Protein AF-A0A3D3C1E6-F1 (afdb_monomer_lite)

Radius of gyration: 24.26 Å; chains: 1; bounding box: 48×68×68 Å

Structure (mmCIF, N/CA/C/O backbone):
data_AF-A0A3D3C1E6-F1
#
_entry.id   AF-A0A3D3C1E6-F1
#
loop_
_atom_site.group_PDB
_atom_site.id
_atom_site.type_symbol
_atom_site.label_atom_id
_atom_site.label_alt_id
_atom_site.label_comp_id
_atom_site.label_asym_id
_atom_site.label_entity_id
_atom_site.label_seq_id
_atom_site.pdbx_PDB_ins_code
_atom_site.Cartn_x
_atom_site.Cartn_y
_atom_site.Cartn_z
_atom_site.occupancy
_atom_site.B_iso_or_equiv
_atom_site.auth_seq_id
_atom_site.auth_comp_id
_atom_site.auth_asym_id
_atom_site.auth_atom_id
_atom_site.pdbx_PDB_model_num
ATOM 1 N N . MET A 1 1 ? -21.970 21.326 6.946 1.00 31.20 1 MET A N 1
ATOM 2 C CA . MET A 1 1 ? -22.239 21.631 5.524 1.00 31.20 1 MET A CA 1
ATOM 3 C C . MET A 1 1 ? -21.656 20.497 4.705 1.00 31.20 1 MET A C 1
ATOM 5 O O . MET A 1 1 ? -20.466 20.248 4.793 1.00 31.20 1 MET A O 1
ATOM 9 N N . SER A 1 2 ? -22.539 19.749 4.049 1.00 37.25 2 SER A N 1
ATOM 10 C CA . SER A 1 2 ? -22.270 18.523 3.290 1.00 37.25 2 SER A CA 1
ATOM 11 C C . SER A 1 2 ? -21.933 18.865 1.844 1.00 37.25 2 SER A C 1
ATOM 13 O O . SER A 1 2 ? -22.644 19.700 1.300 1.00 37.25 2 SER A O 1
ATOM 15 N N . LEU A 1 3 ? -20.925 18.207 1.256 1.00 30.95 3 LEU A N 1
ATOM 16 C CA . LEU A 1 3 ? -20.648 17.997 -0.181 1.00 30.95 3 LEU A CA 1
ATOM 17 C C . LEU A 1 3 ? -19.395 17.089 -0.216 1.00 30.95 3 LEU A C 1
ATOM 19 O O . LEU A 1 3 ? -18.356 17.483 0.290 1.00 30.95 3 LEU A O 1
ATOM 23 N N . PHE A 1 4 ? -19.460 15.832 -0.649 1.00 35.41 4 PHE A N 1
ATOM 24 C CA . PHE A 1 4 ? -19.294 15.495 -2.060 1.00 35.41 4 PHE A CA 1
ATOM 25 C C . PHE A 1 4 ? -19.939 14.145 -2.405 1.00 35.41 4 PHE A C 1
ATOM 27 O O . PHE A 1 4 ? -19.738 13.130 -1.745 1.00 35.41 4 PHE A O 1
ATOM 34 N N . LYS A 1 5 ? -20.713 14.180 -3.492 1.00 36.16 5 LYS A N 1
ATOM 35 C CA . LYS A 1 5 ? -21.302 13.051 -4.210 1.00 36.16 5 LYS A CA 1
ATOM 36 C C . LYS A 1 5 ? -20.197 12.200 -4.842 1.00 36.16 5 LYS A C 1
ATOM 38 O O . LYS A 1 5 ? -19.399 12.744 -5.602 1.00 36.16 5 LYS A O 1
ATOM 43 N N . VAL A 1 6 ? -20.238 10.883 -4.656 1.00 40.84 6 VAL A N 1
ATOM 44 C CA . VAL A 1 6 ? -19.653 9.937 -5.617 1.00 40.84 6 VAL A CA 1
ATOM 45 C C . VAL A 1 6 ? -20.795 9.153 -6.251 1.00 40.84 6 VAL A C 1
ATOM 47 O O . VAL A 1 6 ? -21.645 8.574 -5.578 1.00 40.84 6 VAL A O 1
ATOM 50 N N . LEU A 1 7 ? -20.846 9.273 -7.571 1.00 34.38 7 LEU A N 1
ATOM 51 C CA . LEU A 1 7 ? -21.876 8.788 -8.471 1.00 34.38 7 LEU A CA 1
ATOM 52 C C . LEU A 1 7 ? -21.850 7.251 -8.515 1.00 34.38 7 LEU A C 1
ATOM 54 O O . LEU A 1 7 ? -20.839 6.659 -8.885 1.00 34.38 7 LEU A O 1
ATOM 58 N N . LEU A 1 8 ? -22.977 6.618 -8.179 1.00 39.47 8 LEU A N 1
ATOM 59 C CA . LEU A 1 8 ? -23.281 5.246 -8.577 1.00 39.47 8 LEU A CA 1
ATOM 60 C C . LEU A 1 8 ? -23.505 5.208 -10.095 1.00 39.47 8 LEU A C 1
ATOM 62 O O . LEU A 1 8 ? -24.448 5.829 -10.585 1.00 39.47 8 LEU A O 1
ATOM 66 N N . LEU A 1 9 ? -22.730 4.398 -10.811 1.00 32.78 9 LEU A N 1
ATOM 67 C CA . LEU A 1 9 ? -23.188 3.746 -12.038 1.00 32.78 9 LEU A CA 1
ATOM 68 C C . LEU A 1 9 ? -22.789 2.268 -11.960 1.00 32.78 9 LEU A C 1
ATOM 70 O O . LEU A 1 9 ? -21.612 1.938 -11.847 1.00 32.78 9 LEU A O 1
ATOM 74 N N . GLY A 1 10 ? -23.800 1.399 -11.922 1.00 30.30 10 GLY A N 1
ATOM 75 C CA . GLY A 1 10 ? -23.653 -0.048 -11.817 1.00 30.30 10 GLY A CA 1
ATOM 76 C C . GLY A 1 10 ? -23.625 -0.777 -13.163 1.00 30.30 10 GLY A C 1
ATOM 77 O O . GLY A 1 10 ? -23.597 -0.141 -14.213 1.00 30.30 10 GLY A O 1
ATOM 78 N N . LEU A 1 11 ? -23.758 -2.112 -13.042 1.00 28.86 11 LEU A N 1
ATOM 79 C CA . LEU A 1 11 ? -23.961 -3.166 -14.063 1.00 28.86 11 LEU A CA 1
ATOM 80 C C . LEU A 1 11 ? -22.649 -3.685 -14.700 1.00 28.86 11 LEU A C 1
ATOM 82 O O . LEU A 1 11 ? -21.902 -2.908 -15.268 1.00 28.86 11 LEU A O 1
ATOM 86 N N . LEU A 1 12 ? -22.264 -4.971 -14.665 1.00 29.36 12 LEU A N 1
ATOM 87 C CA . LEU A 1 12 ? -22.958 -6.246 -14.433 1.00 29.36 12 LEU A CA 1
ATOM 88 C C . LEU A 1 12 ? -22.006 -7.282 -13.799 1.00 29.36 12 LEU A C 1
ATOM 90 O O . LEU A 1 12 ? -20.870 -7.437 -14.237 1.00 29.36 12 LEU A O 1
ATOM 94 N N . ILE A 1 13 ? -22.514 -8.058 -12.839 1.00 33.75 13 ILE A N 1
ATOM 95 C CA . ILE A 1 13 ? -21.906 -9.302 -12.344 1.00 33.75 13 ILE A CA 1
ATOM 96 C C . ILE A 1 13 ? -22.821 -10.450 -12.787 1.00 33.75 13 ILE A C 1
ATOM 98 O O . ILE A 1 13 ? -23.996 -10.427 -12.415 1.00 33.75 13 ILE A O 1
ATOM 102 N N . PRO A 1 14 ? -22.338 -11.493 -13.482 1.00 30.23 14 PRO A N 1
ATOM 103 C CA . PRO A 1 14 ? -22.918 -12.811 -13.343 1.00 30.23 14 PRO A CA 1
ATOM 104 C C . PRO A 1 14 ? -22.197 -13.549 -12.215 1.00 30.23 14 PRO A C 1
ATOM 106 O O . PRO A 1 14 ? -20.987 -13.775 -12.238 1.00 30.23 14 PRO A O 1
ATOM 109 N N . ALA A 1 15 ? -22.985 -13.905 -11.208 1.00 35.59 15 ALA A N 1
ATOM 110 C CA . ALA A 1 15 ? -22.622 -14.850 -10.176 1.00 35.59 15 ALA A CA 1
ATOM 111 C C . ALA A 1 15 ? -22.240 -16.197 -10.805 1.00 35.59 15 ALA A C 1
ATOM 113 O O . ALA A 1 15 ? -22.961 -16.704 -11.662 1.00 35.59 15 ALA A O 1
ATOM 114 N N . ASN A 1 16 ? -21.171 -16.824 -10.316 1.00 29.67 16 ASN A N 1
ATOM 115 C CA . ASN A 1 16 ? -21.203 -18.269 -10.156 1.00 29.67 16 ASN A CA 1
ATOM 116 C C . ASN A 1 16 ? -20.324 -18.722 -8.995 1.00 29.67 16 ASN A C 1
ATOM 118 O O . ASN A 1 16 ? -19.142 -18.411 -8.881 1.00 29.67 16 ASN A O 1
ATOM 122 N N . LEU A 1 17 ? -20.996 -19.439 -8.109 1.00 30.61 17 LEU A N 1
ATOM 123 C CA . LEU A 1 17 ? -20.557 -19.966 -6.836 1.00 30.61 17 LEU A CA 1
ATOM 124 C C . LEU A 1 17 ? -20.386 -21.482 -7.028 1.00 30.61 17 LEU A C 1
ATOM 126 O O . LEU A 1 17 ? -21.168 -22.106 -7.740 1.00 30.61 17 LEU A O 1
ATOM 130 N N . THR A 1 18 ? -19.437 -22.062 -6.291 1.00 30.19 18 THR A N 1
ATOM 131 C CA . THR A 1 18 ? -19.274 -23.499 -5.976 1.00 30.19 18 THR A CA 1
ATOM 132 C C . THR A 1 18 ? -18.491 -24.385 -6.967 1.00 30.19 18 THR A C 1
ATOM 134 O O . THR A 1 18 ? -18.951 -24.711 -8.052 1.00 30.19 18 THR A O 1
ATOM 137 N N . LYS A 1 19 ? -17.321 -24.889 -6.540 1.00 28.66 19 LYS A N 1
ATOM 138 C CA . LYS A 1 19 ? -17.128 -26.216 -5.903 1.00 28.66 19 LYS A CA 1
ATOM 139 C C . LYS A 1 19 ? -15.630 -26.548 -5.830 1.00 28.66 19 LYS A C 1
ATOM 141 O O . LYS A 1 19 ? -14.987 -26.797 -6.841 1.00 28.66 19 LYS A O 1
ATOM 146 N N . PHE A 1 20 ? -15.097 -26.596 -4.610 1.00 30.33 20 PHE A N 1
ATOM 147 C CA . PHE A 1 20 ? -13.852 -27.300 -4.312 1.00 30.33 20 PHE A CA 1
ATOM 148 C C . PHE A 1 20 ? -14.109 -28.807 -4.422 1.00 30.33 20 PHE A C 1
ATOM 150 O O . PHE A 1 20 ? -14.971 -29.334 -3.719 1.00 30.33 20 PHE A O 1
ATOM 157 N N . ALA A 1 21 ? -13.353 -29.496 -5.274 1.00 28.03 21 ALA A N 1
ATOM 158 C CA . ALA A 1 21 ? -13.245 -30.948 -5.267 1.00 28.03 21 ALA A CA 1
ATOM 159 C C . ALA A 1 21 ? -11.758 -31.326 -5.265 1.00 28.03 21 ALA A C 1
ATOM 161 O O . ALA A 1 21 ? -11.029 -31.062 -6.217 1.00 28.03 21 ALA A O 1
ATOM 162 N N . LEU A 1 22 ? -11.329 -31.921 -4.152 1.00 30.84 22 LEU A N 1
ATOM 163 C CA . LEU A 1 22 ? -10.068 -32.642 -3.997 1.00 30.84 22 LEU A CA 1
ATOM 164 C C . LEU A 1 22 ? -10.057 -33.837 -4.962 1.00 30.84 22 LEU A C 1
ATOM 166 O O . LEU A 1 22 ? -10.860 -34.757 -4.802 1.00 30.84 22 LEU A O 1
ATOM 170 N N . ALA A 1 23 ? -9.141 -33.847 -5.930 1.00 29.75 23 ALA A N 1
ATOM 171 C CA . ALA A 1 23 ? -8.866 -35.026 -6.744 1.00 29.75 23 ALA A CA 1
ATOM 172 C C . ALA A 1 23 ? -7.672 -35.792 -6.153 1.00 29.75 23 ALA A C 1
ATOM 174 O O . ALA A 1 23 ? -6.566 -35.267 -6.039 1.00 29.75 23 ALA A O 1
ATOM 175 N N . LYS A 1 24 ? -7.944 -37.034 -5.739 1.00 29.58 24 LYS A N 1
ATOM 176 C CA . LYS A 1 24 ? -6.971 -38.052 -5.325 1.00 29.58 24 LYS A CA 1
ATOM 177 C C . LYS A 1 24 ? -6.067 -38.433 -6.502 1.00 29.58 24 LYS A C 1
ATOM 179 O O . LYS A 1 24 ? -6.555 -38.627 -7.610 1.00 29.58 24 LYS A O 1
ATOM 184 N N . ASN A 1 25 ? -4.781 -38.620 -6.207 1.00 33.69 25 ASN A N 1
ATOM 185 C CA . ASN A 1 25 ? -3.799 -39.226 -7.103 1.00 33.69 25 ASN A CA 1
ATOM 186 C C . ASN A 1 25 ? -4.237 -40.643 -7.500 1.00 33.69 25 ASN A C 1
ATOM 188 O O . ASN A 1 25 ? -4.523 -41.467 -6.629 1.00 33.69 25 ASN A O 1
ATOM 192 N N . ALA A 1 26 ? -4.258 -40.915 -8.802 1.00 30.03 26 ALA A N 1
ATOM 193 C CA . ALA A 1 26 ? -4.315 -42.255 -9.363 1.00 30.03 26 ALA A CA 1
ATOM 194 C C . ALA A 1 26 ? -3.139 -42.415 -10.331 1.00 30.03 26 ALA A C 1
ATOM 196 O O . ALA A 1 26 ? -2.959 -41.601 -11.238 1.00 30.03 26 ALA A O 1
ATOM 197 N N . ASP A 1 27 ? -2.342 -43.452 -10.077 1.00 33.12 27 ASP A N 1
ATOM 198 C CA . ASP A 1 27 ? -1.232 -43.918 -10.899 1.00 33.12 27 ASP A CA 1
ATOM 199 C C . ASP A 1 27 ? -1.668 -44.158 -12.347 1.00 33.12 27 ASP A C 1
ATOM 201 O O . ASP A 1 27 ? -2.601 -44.919 -12.612 1.00 33.12 27 ASP A O 1
ATOM 205 N N . VAL A 1 28 ? -0.939 -43.562 -13.291 1.00 32.50 28 VAL A N 1
ATOM 206 C CA . VAL A 1 28 ? -0.980 -43.946 -14.704 1.00 32.50 28 VAL A CA 1
ATOM 207 C C . VAL A 1 28 ? 0.433 -44.312 -15.130 1.00 32.50 28 VAL A C 1
ATOM 209 O O . VAL A 1 28 ? 1.343 -43.485 -15.166 1.00 32.50 28 VAL A O 1
ATOM 212 N N . SER A 1 29 ? 0.601 -45.597 -15.425 1.00 28.73 29 SER A N 1
ATOM 213 C CA . SER A 1 29 ? 1.819 -46.218 -15.924 1.00 28.73 29 SER A CA 1
ATOM 214 C C . SER A 1 29 ? 2.191 -45.649 -17.297 1.00 28.73 29 SER A C 1
ATOM 216 O O . SER A 1 29 ? 1.432 -45.767 -18.258 1.00 28.73 29 SER A O 1
ATOM 218 N N . VAL A 1 30 ? 3.375 -45.047 -17.402 1.00 31.31 30 VAL A N 1
ATOM 219 C CA . VAL A 1 30 ? 3.936 -44.542 -18.661 1.00 31.31 30 VAL A CA 1
ATOM 220 C C . VAL A 1 30 ? 4.635 -45.690 -19.389 1.00 31.31 30 VAL A C 1
ATOM 222 O O . VAL A 1 30 ? 5.635 -46.216 -18.907 1.00 31.31 30 VAL A O 1
ATOM 225 N N . THR A 1 31 ? 4.146 -46.059 -20.572 1.00 31.47 31 THR A N 1
ATOM 226 C CA . THR A 1 31 ? 4.926 -46.827 -21.553 1.00 31.47 31 THR A CA 1
ATOM 227 C C . THR A 1 31 ? 4.968 -46.067 -22.874 1.00 31.47 31 THR A C 1
ATOM 229 O O . THR A 1 31 ? 3.934 -45.745 -23.447 1.00 31.47 31 THR A O 1
ATOM 232 N N . GLY A 1 32 ? 6.190 -45.794 -23.344 1.00 33.56 32 GLY A N 1
ATOM 233 C CA . GLY A 1 32 ? 6.479 -45.425 -24.730 1.00 33.56 32 GLY A CA 1
ATOM 234 C C . GLY A 1 32 ? 6.638 -43.933 -25.024 1.00 33.56 32 GLY A C 1
ATOM 235 O O . GLY A 1 32 ? 5.781 -43.346 -25.670 1.00 33.56 32 GLY A O 1
ATOM 236 N N . LEU A 1 33 ? 7.785 -43.344 -24.668 1.00 30.48 33 LEU A N 1
ATOM 237 C CA . LEU A 1 33 ? 8.311 -42.177 -25.382 1.00 30.48 33 LEU A CA 1
ATOM 238 C C . LEU A 1 33 ? 9.767 -42.440 -25.773 1.00 30.48 33 LEU A C 1
ATOM 240 O O . LEU A 1 33 ? 10.654 -42.590 -24.937 1.00 30.48 33 LEU A O 1
ATOM 244 N N . THR A 1 34 ? 9.961 -42.542 -27.083 1.00 31.56 34 THR A N 1
ATOM 245 C CA . THR A 1 34 ? 11.234 -42.534 -27.799 1.00 31.56 34 THR A CA 1
ATOM 246 C C . THR A 1 34 ? 12.103 -41.357 -27.360 1.00 31.56 34 THR A C 1
ATOM 248 O O . THR A 1 34 ? 11.652 -40.214 -27.312 1.00 31.56 34 THR A O 1
ATOM 251 N N . SER A 1 35 ? 13.358 -41.661 -27.051 1.00 33.44 35 SER A N 1
ATOM 252 C CA . SER A 1 35 ? 14.399 -40.760 -26.570 1.00 33.44 35 SER A CA 1
ATOM 253 C C . SER A 1 35 ? 14.775 -39.684 -27.597 1.00 33.44 35 SER A C 1
ATOM 255 O O . SER A 1 35 ? 15.398 -39.970 -28.616 1.00 33.44 35 SER A O 1
ATOM 257 N N . ALA A 1 36 ? 14.457 -38.426 -27.284 1.00 34.56 36 ALA A N 1
ATOM 258 C CA . ALA A 1 36 ? 15.162 -37.261 -27.818 1.00 34.56 36 ALA A CA 1
ATOM 259 C C . ALA A 1 36 ? 16.374 -36.954 -26.911 1.00 34.56 36 ALA A C 1
ATOM 261 O O . ALA A 1 36 ? 16.283 -37.166 -25.697 1.00 34.56 36 ALA A O 1
ATOM 262 N N . PRO A 1 37 ? 17.520 -36.498 -27.449 1.00 32.28 37 PRO A N 1
ATOM 263 C CA . PRO A 1 37 ? 18.728 -36.311 -26.656 1.00 32.28 37 PRO A CA 1
ATOM 264 C C . PRO A 1 37 ? 18.536 -35.180 -25.641 1.00 32.28 37 PRO A C 1
ATOM 266 O O . PRO A 1 37 ? 18.131 -34.070 -25.986 1.00 32.28 37 PRO A O 1
ATOM 269 N N . ALA A 1 38 ? 18.836 -35.486 -24.379 1.00 33.25 38 ALA A N 1
ATOM 270 C CA . ALA A 1 38 ? 18.808 -34.547 -23.272 1.00 33.25 38 ALA A CA 1
ATOM 271 C C . ALA A 1 38 ? 19.847 -33.439 -23.497 1.00 33.25 38 ALA A C 1
ATOM 273 O O . ALA A 1 38 ? 21.046 -33.644 -23.308 1.00 33.25 38 ALA A O 1
ATOM 274 N N . LEU A 1 39 ? 19.380 -32.247 -23.874 1.00 35.28 39 LEU A N 1
ATOM 275 C CA . LEU A 1 39 ? 20.100 -31.018 -23.569 1.00 35.28 39 LEU A CA 1
ATOM 276 C C . LEU A 1 39 ? 20.224 -30.967 -22.046 1.00 35.28 39 LEU A C 1
ATOM 278 O O . LEU A 1 39 ? 19.220 -30.831 -21.347 1.00 35.28 39 LEU A O 1
ATOM 282 N N . GLN A 1 40 ? 21.445 -31.141 -21.542 1.00 34.19 40 GLN A N 1
ATOM 283 C CA . GLN A 1 40 ? 21.790 -30.902 -20.147 1.00 34.19 40 GLN A CA 1
ATOM 284 C C . GLN A 1 40 ? 21.518 -29.425 -19.842 1.00 34.19 40 GLN A C 1
ATOM 286 O O . GLN A 1 40 ? 22.374 -28.560 -20.014 1.00 34.19 40 GLN A O 1
ATOM 291 N N . ALA A 1 41 ? 20.286 -29.122 -19.448 1.00 35.25 41 ALA A N 1
ATOM 292 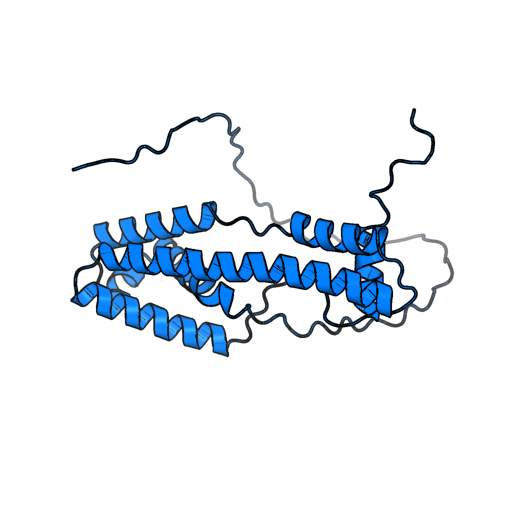C CA . ALA A 1 41 ? 19.977 -27.888 -18.764 1.00 35.25 41 ALA A CA 1
ATOM 293 C C . ALA A 1 41 ? 20.524 -28.049 -17.346 1.00 35.25 41 ALA A C 1
ATOM 295 O O . ALA A 1 41 ? 19.885 -28.661 -16.492 1.00 35.25 41 ALA A O 1
ATOM 296 N N . GLU A 1 42 ? 21.738 -27.539 -17.128 1.00 32.94 42 GLU A N 1
ATOM 297 C CA . GLU A 1 42 ? 22.216 -27.164 -15.796 1.00 32.94 42 GLU A CA 1
ATOM 298 C C . GLU A 1 42 ? 21.045 -26.524 -15.027 1.00 32.94 42 GLU A C 1
ATOM 300 O O . GLU A 1 42 ? 20.376 -25.638 -15.585 1.00 32.94 42 GLU A O 1
ATOM 305 N N . PRO A 1 43 ? 20.735 -26.976 -13.799 1.00 32.94 43 PRO A N 1
ATOM 306 C CA . PRO A 1 43 ? 19.646 -26.405 -13.031 1.00 32.94 43 PRO A CA 1
ATOM 307 C C . PRO A 1 43 ? 19.947 -24.921 -12.835 1.00 32.94 43 PRO A C 1
ATOM 309 O O . PRO A 1 43 ? 20.865 -24.548 -12.113 1.00 32.94 43 PRO A O 1
ATOM 312 N N . ARG A 1 44 ? 19.194 -24.061 -13.534 1.00 40.38 44 ARG A N 1
ATOM 313 C CA . ARG A 1 44 ? 19.243 -22.611 -13.342 1.00 40.38 44 ARG A CA 1
ATOM 314 C C . ARG A 1 44 ? 18.952 -22.352 -11.870 1.00 40.38 44 ARG A C 1
ATOM 316 O O . ARG A 1 44 ? 17.797 -22.438 -11.456 1.00 40.38 44 ARG A O 1
ATOM 323 N N . GLU A 1 45 ? 19.979 -22.005 -11.103 1.00 28.12 45 GLU A N 1
ATOM 324 C CA . GLU A 1 45 ? 19.802 -21.366 -9.808 1.00 28.12 45 GLU A CA 1
ATOM 325 C C . GLU A 1 45 ? 19.085 -20.033 -10.048 1.00 28.12 45 GLU A C 1
ATOM 327 O O . GLU A 1 45 ? 19.675 -19.003 -10.380 1.00 28.12 45 GLU A O 1
ATOM 332 N N . LEU A 1 46 ? 17.758 -20.072 -9.943 1.00 34.97 46 LEU A N 1
ATOM 333 C CA . LEU A 1 46 ? 16.941 -18.899 -9.699 1.00 34.97 46 LEU A CA 1
ATOM 334 C C . LEU A 1 46 ? 17.315 -18.422 -8.298 1.00 34.97 46 LEU A C 1
ATOM 336 O O . LEU A 1 46 ? 16.735 -18.867 -7.310 1.00 34.97 46 LEU A O 1
ATOM 340 N N . ASN A 1 47 ? 18.316 -17.548 -8.214 1.00 30.19 47 ASN A N 1
ATOM 341 C CA . ASN A 1 47 ? 18.637 -16.837 -6.985 1.00 30.19 47 ASN A CA 1
ATOM 342 C C . ASN A 1 47 ? 17.501 -15.839 -6.717 1.00 30.19 47 ASN A C 1
ATOM 344 O O . ASN A 1 47 ? 17.559 -14.666 -7.082 1.00 30.19 47 ASN A O 1
ATOM 348 N N . VAL A 1 48 ? 16.406 -16.350 -6.158 1.00 36.53 48 VAL A N 1
ATOM 349 C CA . VAL A 1 48 ? 15.306 -15.552 -5.629 1.00 36.53 48 VAL A CA 1
ATOM 350 C C . VAL A 1 48 ? 15.795 -15.011 -4.292 1.00 36.53 48 VAL A C 1
ATOM 352 O O . VAL A 1 48 ? 15.578 -15.619 -3.246 1.00 36.53 48 VAL A O 1
ATOM 355 N N . ILE A 1 49 ? 16.493 -13.876 -4.322 1.00 33.53 49 ILE A N 1
ATOM 356 C CA . ILE A 1 49 ? 16.642 -13.059 -3.120 1.00 33.53 49 ILE A CA 1
ATOM 357 C C . ILE A 1 49 ? 15.213 -12.648 -2.755 1.00 33.53 49 ILE A C 1
ATOM 359 O O . ILE A 1 49 ? 14.522 -12.004 -3.543 1.00 33.53 49 ILE A O 1
ATOM 363 N N . GLY A 1 50 ? 14.710 -13.164 -1.633 1.00 35.34 50 GLY A N 1
ATOM 364 C CA . GLY A 1 50 ? 13.324 -12.989 -1.217 1.00 35.34 50 GLY A CA 1
ATOM 365 C C . GLY A 1 50 ? 12.944 -11.511 -1.230 1.00 35.34 50 GLY A C 1
ATOM 366 O O . GLY A 1 50 ? 13.495 -10.725 -0.464 1.00 35.34 50 GLY A O 1
ATOM 367 N N . SER A 1 51 ? 12.023 -11.141 -2.123 1.00 46.06 51 SER A N 1
ATOM 368 C CA . SER A 1 51 ? 11.542 -9.769 -2.289 1.00 46.06 51 SER A CA 1
ATOM 369 C C . SER A 1 51 ? 10.863 -9.305 -1.003 1.00 46.06 51 SER A C 1
ATOM 371 O O . SER A 1 51 ? 9.685 -9.579 -0.777 1.00 46.06 51 SER A O 1
ATOM 373 N N . THR A 1 52 ? 11.632 -8.645 -0.141 1.00 55.66 52 THR A N 1
ATOM 374 C CA . THR A 1 52 ? 11.135 -8.010 1.079 1.00 55.66 52 THR A CA 1
ATOM 375 C C . THR A 1 52 ? 10.119 -6.948 0.667 1.00 55.66 52 THR A C 1
ATOM 377 O O . THR A 1 52 ? 10.374 -6.198 -0.273 1.00 55.66 52 THR A O 1
ATOM 380 N N . LEU A 1 53 ? 8.956 -6.917 1.326 1.00 69.12 53 LEU A N 1
ATOM 381 C CA . LEU A 1 53 ? 7.937 -5.881 1.128 1.00 69.12 53 LEU A CA 1
ATOM 382 C C . LEU A 1 53 ? 8.595 -4.496 1.009 1.00 69.12 53 LEU A C 1
ATOM 384 O O . LEU A 1 53 ? 9.368 -4.111 1.891 1.00 69.12 53 LEU A O 1
ATOM 388 N N . ALA A 1 54 ? 8.284 -3.759 -0.060 1.00 79.06 54 ALA A N 1
ATOM 389 C CA . ALA A 1 54 ? 8.817 -2.415 -0.235 1.00 79.06 54 ALA A CA 1
ATOM 390 C C . ALA A 1 54 ? 8.386 -1.535 0.958 1.00 79.06 54 ALA A C 1
ATOM 392 O O . ALA A 1 54 ? 7.232 -1.639 1.395 1.00 79.06 54 ALA A O 1
ATOM 393 N N . PRO A 1 55 ? 9.266 -0.681 1.515 1.00 83.81 55 PRO A N 1
ATOM 394 C CA . PRO A 1 55 ? 8.929 0.177 2.655 1.00 83.81 55 PRO A CA 1
ATOM 395 C C . PRO A 1 55 ? 7.647 1.002 2.456 1.00 83.81 55 PRO A C 1
ATOM 397 O O . PRO A 1 55 ? 6.902 1.260 3.402 1.00 83.81 55 PRO A O 1
ATOM 400 N N . GLU A 1 56 ? 7.367 1.388 1.216 1.00 87.88 56 GLU A N 1
ATOM 401 C CA . GLU A 1 56 ? 6.189 2.129 0.777 1.00 87.88 56 GLU A CA 1
ATOM 402 C C . GLU A 1 56 ? 4.876 1.350 0.944 1.00 87.88 56 GLU A C 1
ATOM 404 O O . GLU A 1 56 ? 3.817 1.955 1.117 1.00 87.88 56 GLU A O 1
ATOM 409 N N . GLU A 1 57 ? 4.927 0.017 0.944 1.00 87.12 57 GLU A N 1
ATOM 410 C CA . GLU A 1 57 ? 3.754 -0.857 1.041 1.00 87.12 57 GLU A CA 1
ATOM 411 C C . GLU A 1 57 ? 3.442 -1.313 2.471 1.00 87.12 57 GLU A C 1
ATOM 413 O O . GLU A 1 57 ? 2.450 -2.013 2.690 1.00 87.12 57 GLU A O 1
ATOM 418 N N . ILE A 1 58 ? 4.250 -0.925 3.463 1.00 89.75 58 ILE A N 1
ATOM 419 C CA . ILE A 1 58 ? 4.073 -1.385 4.847 1.00 89.75 58 ILE A CA 1
ATOM 420 C C . ILE A 1 58 ? 2.673 -1.037 5.367 1.00 89.75 58 ILE A C 1
ATOM 422 O O . ILE A 1 58 ? 1.981 -1.923 5.864 1.00 89.75 58 ILE A O 1
ATOM 426 N N . ASP A 1 59 ? 2.210 0.207 5.221 1.00 92.38 59 ASP A N 1
ATOM 427 C CA . ASP A 1 59 ? 0.885 0.603 5.721 1.00 92.38 59 ASP A CA 1
ATOM 428 C C . ASP A 1 59 ? -0.247 -0.174 5.029 1.00 92.38 59 ASP A C 1
ATOM 430 O O . ASP A 1 59 ? -1.175 -0.646 5.692 1.00 92.38 59 ASP A O 1
ATOM 434 N N . ARG A 1 60 ? -0.131 -0.409 3.714 1.00 91.44 60 ARG A N 1
ATOM 435 C CA . ARG A 1 60 ? -1.054 -1.266 2.954 1.00 91.44 60 ARG A CA 1
ATOM 436 C C . ARG A 1 60 ? -1.108 -2.675 3.532 1.00 91.44 60 ARG A C 1
ATOM 438 O O . ARG A 1 60 ? -2.193 -3.219 3.741 1.00 91.44 60 ARG A O 1
ATOM 445 N N . ALA A 1 61 ? 0.049 -3.280 3.781 1.00 90.06 61 ALA A N 1
ATOM 446 C CA . ALA A 1 61 ? 0.133 -4.628 4.323 1.00 90.06 61 ALA A CA 1
ATOM 447 C C . ALA A 1 61 ? -0.446 -4.704 5.745 1.00 90.06 61 ALA A C 1
ATOM 449 O O . ALA A 1 61 ? -1.205 -5.631 6.044 1.00 90.06 61 ALA A O 1
ATOM 450 N N . VAL A 1 62 ? -0.152 -3.716 6.597 1.00 93.88 62 VAL A N 1
ATOM 451 C CA . VAL A 1 62 ? -0.687 -3.633 7.963 1.00 93.88 62 VAL A CA 1
ATOM 452 C C . VAL A 1 62 ? -2.211 -3.525 7.947 1.00 93.88 62 VAL A C 1
ATOM 454 O O . VAL A 1 62 ? -2.875 -4.316 8.620 1.00 93.88 62 VAL A O 1
ATOM 457 N N . LEU A 1 63 ? -2.785 -2.618 7.152 1.00 95.25 63 LEU A N 1
ATOM 458 C CA . LEU A 1 63 ? -4.241 -2.468 7.077 1.00 95.25 63 LEU A CA 1
ATOM 459 C C . LEU A 1 63 ? -4.918 -3.703 6.473 1.00 95.25 63 LEU A C 1
ATOM 461 O O . LEU A 1 63 ? -5.927 -4.165 7.000 1.00 95.25 63 LEU A O 1
ATOM 465 N N . ASN A 1 64 ? -4.344 -4.314 5.433 1.00 92.00 64 ASN A N 1
ATOM 466 C CA . ASN A 1 64 ? -4.871 -5.568 4.885 1.00 92.00 64 ASN A CA 1
ATOM 467 C C . ASN A 1 64 ? -4.861 -6.697 5.921 1.00 92.00 64 ASN A C 1
ATOM 469 O O . ASN A 1 64 ? -5.808 -7.485 5.988 1.00 92.00 64 ASN A O 1
ATOM 473 N N . ARG A 1 65 ? -3.817 -6.766 6.757 1.00 93.44 65 ARG A N 1
ATOM 474 C CA . ARG A 1 65 ? -3.766 -7.713 7.871 1.00 93.44 65 ARG A CA 1
ATOM 475 C C . ARG A 1 65 ? -4.850 -7.419 8.901 1.00 93.44 65 ARG A C 1
ATOM 477 O O . ARG A 1 65 ? -5.509 -8.357 9.343 1.00 93.44 65 ARG A O 1
ATOM 484 N N . LEU A 1 66 ? -5.069 -6.153 9.246 1.00 96.12 66 LEU A N 1
ATOM 485 C CA . LEU A 1 66 ? -6.135 -5.769 10.164 1.00 96.12 66 LEU A CA 1
ATOM 486 C C . LEU A 1 66 ? -7.515 -6.152 9.618 1.00 96.12 66 LEU A C 1
ATOM 488 O O . LEU A 1 66 ? -8.299 -6.779 10.322 1.00 96.12 66 LEU A O 1
ATOM 492 N N . MET A 1 67 ? -7.793 -5.866 8.347 1.00 95.50 67 MET A N 1
ATOM 493 C CA . MET A 1 67 ? -9.036 -6.276 7.687 1.00 95.50 67 MET A CA 1
ATOM 494 C C . MET A 1 67 ? -9.239 -7.798 7.755 1.00 95.50 67 MET A C 1
ATOM 496 O O . MET A 1 67 ? -10.342 -8.258 8.047 1.00 95.50 67 MET A O 1
ATOM 500 N N . GLN A 1 68 ? -8.183 -8.593 7.541 1.00 94.56 68 GLN A N 1
ATOM 501 C CA . GLN A 1 68 ? -8.249 -10.046 7.730 1.00 94.56 68 GLN A CA 1
ATOM 502 C C . GLN A 1 68 ? -8.546 -10.417 9.189 1.00 94.56 68 GLN A C 1
ATOM 504 O O . GLN A 1 68 ? -9.385 -11.280 9.432 1.00 94.56 68 GLN A O 1
ATOM 509 N N . GLU A 1 69 ? -7.895 -9.784 10.163 1.00 96.12 69 GLU A N 1
ATOM 510 C CA . GLU A 1 69 ? -8.124 -10.048 11.590 1.00 96.12 69 GLU A CA 1
ATOM 511 C C . GLU A 1 69 ? -9.566 -9.723 12.004 1.00 96.12 69 GLU A C 1
ATOM 513 O O . GLU A 1 69 ? -10.189 -10.536 12.687 1.00 96.12 69 GLU A O 1
ATOM 518 N N . ILE A 1 70 ? -10.130 -8.616 11.513 1.00 96.94 70 ILE A N 1
ATOM 519 C CA . ILE A 1 70 ? -11.538 -8.251 11.720 1.00 96.94 70 ILE A CA 1
ATOM 520 C C . ILE A 1 70 ? -12.469 -9.290 11.088 1.00 96.94 70 ILE A C 1
ATOM 522 O O . ILE A 1 70 ? -13.405 -9.742 11.741 1.00 96.94 70 ILE A O 1
ATOM 526 N N . ALA A 1 71 ? -12.203 -9.712 9.848 1.00 94.81 71 ALA A N 1
ATOM 527 C CA . ALA A 1 71 ? -13.049 -10.680 9.149 1.00 94.81 71 ALA A CA 1
ATOM 528 C C . ALA A 1 71 ? -13.081 -12.061 9.828 1.00 94.81 71 ALA A C 1
ATOM 530 O O . ALA A 1 71 ? -14.110 -12.731 9.807 1.00 94.81 71 ALA A O 1
ATOM 531 N N . HIS A 1 72 ? -11.963 -12.500 10.414 1.00 96.62 72 HIS A N 1
ATOM 532 C CA . HIS A 1 72 ? -11.850 -13.841 10.998 1.00 96.62 72 HIS A CA 1
ATOM 533 C C . HIS A 1 72 ? -12.155 -13.876 12.500 1.00 96.62 72 HIS A C 1
ATOM 535 O O . HIS A 1 72 ? -12.665 -14.880 12.993 1.00 96.62 72 HIS A O 1
ATOM 541 N N . GLN A 1 73 ? -11.789 -12.832 13.249 1.00 96.62 73 GLN A N 1
ATOM 542 C CA . GLN A 1 73 ? -11.915 -12.775 14.711 1.00 96.62 73 GLN A CA 1
ATOM 543 C C . GLN A 1 73 ? -12.363 -11.372 15.164 1.00 96.62 73 GLN A C 1
ATOM 545 O O . GLN A 1 73 ? -11.609 -10.685 15.861 1.00 96.62 73 GLN A O 1
ATOM 550 N N . PRO A 1 74 ? -13.588 -10.934 14.811 1.00 95.62 74 PRO A N 1
ATOM 551 C CA . PRO A 1 74 ? -14.042 -9.560 15.036 1.00 95.62 74 PRO A CA 1
ATOM 552 C C . PRO A 1 74 ? -14.044 -9.162 16.515 1.00 95.62 74 PRO A C 1
ATOM 554 O O . PRO A 1 74 ? -13.551 -8.091 16.853 1.00 95.62 74 PRO A O 1
ATOM 557 N N . ASP A 1 75 ? -14.507 -10.033 17.420 1.00 96.50 75 ASP A N 1
ATOM 558 C CA . ASP A 1 75 ? -14.528 -9.729 18.860 1.00 96.50 75 ASP A CA 1
ATOM 559 C C . ASP A 1 75 ? -13.109 -9.592 19.442 1.00 96.50 75 ASP A C 1
ATOM 561 O O . ASP A 1 75 ? -12.852 -8.741 20.296 1.00 96.50 75 ASP A O 1
ATOM 565 N N . ARG A 1 76 ? -12.149 -10.383 18.942 1.00 95.94 76 ARG A N 1
ATOM 566 C CA . ARG A 1 76 ? -10.742 -10.256 19.343 1.00 95.94 76 ARG A CA 1
ATOM 567 C C . ARG A 1 76 ? -10.131 -8.970 18.797 1.00 95.94 76 ARG A C 1
ATOM 569 O O . ARG A 1 76 ? -9.419 -8.295 19.532 1.00 95.94 76 ARG A O 1
ATOM 576 N N . ALA A 1 77 ? -10.392 -8.636 17.534 1.00 95.50 77 ALA A N 1
ATOM 577 C CA . ALA A 1 77 ? -9.907 -7.403 16.920 1.00 95.50 77 ALA A CA 1
ATOM 578 C C . ALA A 1 77 ? -10.465 -6.166 17.645 1.00 95.50 77 ALA A C 1
ATOM 580 O O . ALA A 1 77 ? -9.692 -5.278 17.999 1.00 95.50 77 ALA A O 1
ATOM 581 N N . ALA A 1 78 ? -11.767 -6.160 17.962 1.00 96.06 78 ALA A N 1
ATOM 582 C CA . ALA A 1 78 ? -12.408 -5.143 18.798 1.00 96.06 78 ALA A CA 1
ATOM 583 C C . ALA A 1 78 ? -11.696 -5.000 20.147 1.00 96.06 78 ALA A C 1
ATOM 585 O O . ALA A 1 78 ? -11.307 -3.900 20.528 1.00 96.06 78 ALA A O 1
ATOM 586 N N . SER A 1 79 ? -11.468 -6.117 20.845 1.00 95.94 79 SER A N 1
ATOM 587 C CA . SER A 1 79 ? -10.808 -6.112 22.153 1.00 95.94 79 SER A CA 1
ATOM 588 C C . SER A 1 79 ? -9.366 -5.602 22.093 1.00 95.94 79 SER A C 1
ATOM 590 O O . SER A 1 79 ? -8.969 -4.840 22.969 1.00 95.94 79 SER A O 1
ATOM 592 N N . VAL A 1 80 ? -8.589 -5.994 21.078 1.00 93.31 80 VAL A N 1
ATOM 593 C CA . VAL A 1 80 ? -7.192 -5.552 20.904 1.00 93.31 80 VAL A CA 1
ATOM 594 C C . VAL A 1 80 ? -7.113 -4.059 20.600 1.00 93.31 80 VAL A C 1
ATOM 596 O O . VAL A 1 80 ? -6.222 -3.382 21.107 1.00 93.31 80 VAL A O 1
ATOM 599 N N . LEU A 1 81 ? -8.031 -3.551 19.780 1.00 95.00 81 LEU A N 1
ATOM 600 C CA . LEU A 1 81 ? -8.065 -2.144 19.388 1.00 95.00 81 LEU A CA 1
ATOM 601 C C . LEU A 1 81 ? -8.846 -1.258 20.371 1.00 95.00 81 LEU A C 1
ATOM 603 O O . LEU A 1 81 ? -8.845 -0.042 20.215 1.00 95.00 81 LEU A O 1
ATOM 607 N N . GLY A 1 82 ? -9.513 -1.847 21.367 1.00 95.56 82 GLY A N 1
ATOM 608 C CA . GLY A 1 82 ? -10.388 -1.122 22.288 1.00 95.56 82 GLY A CA 1
ATOM 609 C C . GLY A 1 82 ? -11.620 -0.508 21.614 1.00 95.56 82 GLY A C 1
ATOM 610 O O . GLY A 1 82 ? -12.151 0.470 22.128 1.00 95.56 82 GLY A O 1
ATOM 611 N N . LEU A 1 83 ? -12.063 -1.054 20.476 1.00 95.88 83 LEU A N 1
ATOM 612 C CA . LEU A 1 83 ? -13.149 -0.498 19.665 1.00 95.88 83 LEU A CA 1
ATOM 613 C C . LEU A 1 83 ? -14.494 -1.139 19.987 1.00 95.88 83 LEU A C 1
ATOM 615 O O . LEU A 1 83 ? -14.602 -2.350 20.201 1.00 95.88 83 LEU A O 1
ATOM 619 N N . ARG A 1 84 ? -15.556 -0.336 19.903 1.00 94.75 84 ARG A N 1
ATOM 620 C CA . ARG A 1 84 ? -16.925 -0.860 19.801 1.00 94.75 84 ARG A CA 1
ATOM 621 C C . ARG A 1 84 ? -17.150 -1.509 18.435 1.00 94.75 84 ARG A C 1
ATOM 623 O O . ARG A 1 84 ? -16.485 -1.173 17.458 1.00 94.75 84 ARG A O 1
ATOM 630 N N . ARG A 1 85 ? -18.124 -2.423 18.352 1.00 91.56 85 ARG A N 1
ATOM 631 C CA . ARG A 1 85 ? -18.434 -3.154 17.108 1.00 91.56 85 ARG A CA 1
ATOM 632 C C . ARG A 1 85 ? -18.794 -2.231 15.945 1.00 91.56 85 ARG A C 1
ATOM 634 O O . ARG A 1 85 ? -18.326 -2.473 14.842 1.00 91.56 85 ARG A O 1
ATOM 641 N N . GLU A 1 86 ? -19.582 -1.186 16.198 1.00 93.81 86 GLU A N 1
ATOM 642 C CA . GLU A 1 86 ? -19.902 -0.169 15.186 1.00 93.81 86 GLU A CA 1
ATOM 643 C C . GLU A 1 86 ? -18.640 0.521 14.647 1.00 93.81 86 GLU A C 1
ATOM 645 O O . GLU A 1 86 ? -18.396 0.471 13.446 1.00 93.81 86 GLU A O 1
ATOM 650 N N . THR A 1 87 ? -17.769 1.038 15.519 1.00 96.19 87 THR A N 1
ATOM 651 C CA . THR A 1 87 ? -16.507 1.663 15.092 1.00 96.19 87 THR A CA 1
ATOM 652 C C . THR A 1 87 ? -15.601 0.677 14.344 1.00 96.19 87 THR A C 1
ATOM 654 O O . THR A 1 87 ? -14.995 1.025 13.334 1.00 96.19 87 THR A O 1
ATOM 657 N N . LEU A 1 88 ? -15.521 -0.585 14.789 1.00 97.00 88 LEU A N 1
ATOM 658 C CA . LEU A 1 88 ? -14.741 -1.622 14.102 1.00 97.00 88 LEU A CA 1
ATOM 659 C C . LEU A 1 88 ? -15.262 -1.885 12.678 1.00 97.00 88 LEU A C 1
ATOM 661 O O . LEU A 1 88 ? -14.471 -2.133 11.765 1.00 97.00 88 LEU A O 1
ATOM 665 N N . GLN A 1 89 ? -16.581 -1.829 12.484 1.00 96.25 89 GLN A N 1
ATOM 666 C CA . GLN A 1 89 ? -17.207 -1.986 11.175 1.00 96.25 89 GLN A CA 1
ATOM 667 C C . GLN A 1 89 ? -16.874 -0.811 10.247 1.00 96.25 89 GLN A C 1
ATOM 669 O O . GLN A 1 89 ? -16.579 -1.044 9.072 1.00 96.25 89 GLN A O 1
ATOM 674 N N . ASP A 1 90 ? -16.856 0.417 10.765 1.00 96.81 90 ASP A N 1
ATOM 675 C CA . ASP A 1 90 ? -16.459 1.606 10.002 1.00 96.81 90 ASP A CA 1
ATOM 676 C C . ASP A 1 90 ? -14.986 1.524 9.574 1.00 96.81 90 ASP A C 1
ATOM 678 O O . ASP A 1 90 ? -14.662 1.733 8.402 1.00 96.81 90 ASP A O 1
ATOM 682 N N . VAL A 1 91 ? -14.098 1.093 10.479 1.00 96.81 91 VAL A N 1
ATOM 683 C CA . VAL A 1 91 ? -12.686 0.814 10.160 1.00 96.81 91 VAL A CA 1
ATOM 684 C C . VAL A 1 91 ? -12.567 -0.242 9.059 1.00 96.81 91 VAL A C 1
ATOM 686 O O . VAL A 1 91 ? -11.820 -0.055 8.096 1.00 96.81 91 VAL A O 1
ATOM 689 N N . PHE A 1 92 ? -13.317 -1.343 9.156 1.00 96.44 92 PHE A N 1
ATOM 690 C CA . PHE A 1 92 ? -13.318 -2.391 8.134 1.00 96.44 92 PHE A CA 1
ATOM 691 C C . PHE A 1 92 ? -13.738 -1.858 6.757 1.00 96.44 92 PHE A C 1
ATOM 693 O O . PHE A 1 92 ? -13.111 -2.193 5.749 1.00 96.44 92 PHE A O 1
ATOM 700 N N . ILE A 1 93 ? -14.771 -1.013 6.709 1.00 94.25 93 ILE A N 1
ATOM 701 C CA . ILE A 1 93 ? -15.258 -0.393 5.471 1.00 94.25 93 ILE A CA 1
ATOM 702 C C . ILE A 1 93 ? -14.186 0.519 4.869 1.00 94.25 93 ILE A C 1
ATOM 704 O O . ILE A 1 93 ? -13.888 0.386 3.679 1.00 94.25 93 ILE A O 1
ATOM 708 N N . SER A 1 94 ? -13.561 1.383 5.674 1.00 95.12 94 SER A N 1
ATOM 709 C CA . SER A 1 94 ? -12.478 2.267 5.219 1.00 95.12 94 SER A CA 1
ATOM 710 C C . SER A 1 94 ? -11.328 1.480 4.589 1.00 95.12 94 SER A C 1
ATOM 712 O O . SER A 1 94 ? -10.889 1.800 3.482 1.00 95.12 94 SER A O 1
ATOM 714 N N . ILE A 1 95 ? -10.896 0.386 5.227 1.00 94.88 95 ILE A N 1
ATOM 715 C CA . ILE A 1 95 ? -9.826 -0.465 4.689 1.00 94.88 95 ILE A CA 1
ATOM 716 C C . ILE A 1 95 ? -10.273 -1.187 3.409 1.00 94.88 95 ILE A C 1
ATOM 718 O O . ILE A 1 95 ? -9.523 -1.239 2.433 1.00 94.88 95 ILE A O 1
ATOM 722 N N . SER A 1 96 ? -11.492 -1.731 3.377 1.00 92.56 96 SER A N 1
ATOM 723 C CA . SER A 1 96 ? -12.022 -2.430 2.200 1.00 92.56 96 SER A CA 1
ATOM 724 C C . SER A 1 96 ? -12.119 -1.503 0.983 1.00 92.56 96 SER A C 1
ATOM 726 O O . SER A 1 96 ? -11.766 -1.899 -0.130 1.00 92.56 96 SER A O 1
ATOM 728 N N . ASN A 1 97 ? -12.550 -0.256 1.183 1.00 91.69 97 ASN A N 1
ATOM 729 C CA . ASN A 1 97 ? -12.608 0.753 0.126 1.00 91.69 97 ASN A CA 1
ATOM 730 C C . ASN A 1 97 ? -11.209 1.096 -0.395 1.00 91.69 97 ASN A C 1
ATOM 732 O O . ASN A 1 97 ? -10.987 1.093 -1.606 1.00 91.69 97 ASN A O 1
ATOM 736 N N . ALA A 1 98 ? -10.251 1.312 0.511 1.00 91.31 98 ALA A N 1
ATOM 737 C CA . ALA A 1 98 ? -8.860 1.573 0.154 1.00 91.31 98 ALA A CA 1
ATOM 738 C C . ALA A 1 98 ? -8.237 0.428 -0.659 1.00 91.31 98 ALA A C 1
ATOM 740 O O . ALA A 1 98 ? -7.578 0.661 -1.675 1.00 91.31 98 ALA A O 1
ATOM 741 N N . ARG A 1 99 ? -8.489 -0.821 -0.253 1.00 88.38 99 ARG A N 1
ATOM 742 C CA . ARG A 1 99 ? -7.994 -2.011 -0.952 1.00 88.38 99 ARG A CA 1
ATOM 743 C C . ARG A 1 99 ? -8.517 -2.106 -2.385 1.00 88.38 99 ARG A C 1
ATOM 745 O O . ARG A 1 99 ? -7.756 -2.487 -3.266 1.00 88.38 99 ARG A O 1
ATOM 752 N N . ASN A 1 100 ? -9.787 -1.778 -2.614 1.00 82.75 100 ASN A N 1
ATOM 753 C CA . ASN A 1 100 ? -10.396 -1.853 -3.945 1.00 82.75 100 ASN A CA 1
ATOM 754 C C . ASN A 1 100 ? -9.937 -0.727 -4.885 1.00 82.75 100 ASN A C 1
ATOM 756 O O . ASN A 1 100 ? -10.084 -0.852 -6.098 1.00 82.75 100 ASN A O 1
ATOM 760 N N . PHE A 1 101 ? -9.400 0.368 -4.342 1.00 80.88 101 PHE A N 1
ATOM 761 C CA . PHE A 1 101 ? -8.961 1.520 -5.127 1.00 80.88 101 PHE A CA 1
ATOM 762 C C . PHE A 1 101 ? -7.575 1.330 -5.758 1.00 80.88 101 PHE A C 1
ATOM 764 O O . PHE A 1 101 ? -7.339 1.761 -6.886 1.00 80.88 101 PHE A O 1
ATOM 771 N N . ILE A 1 102 ? -6.651 0.677 -5.049 1.00 73.69 102 ILE A N 1
ATOM 772 C CA . ILE A 1 102 ? -5.286 0.467 -5.540 1.00 73.69 102 ILE A CA 1
ATOM 773 C C . ILE A 1 102 ? -5.230 -0.754 -6.454 1.00 73.69 102 ILE A C 1
ATOM 775 O O . ILE A 1 102 ? -5.440 -1.885 -6.020 1.00 73.69 102 ILE A O 1
ATOM 779 N N . ASN A 1 103 ? -4.874 -0.515 -7.713 1.00 64.31 103 ASN A N 1
ATOM 780 C CA . ASN A 1 103 ? -4.527 -1.547 -8.679 1.00 64.31 103 ASN A CA 1
ATOM 781 C C . ASN A 1 103 ? -3.026 -1.444 -8.981 1.00 64.31 103 ASN A C 1
ATOM 783 O O . ASN A 1 103 ? -2.570 -0.419 -9.495 1.00 64.31 103 ASN A O 1
ATOM 787 N N . ASP A 1 104 ? -2.257 -2.479 -8.640 1.00 66.06 104 ASP A N 1
ATOM 788 C CA . ASP A 1 104 ? -0.831 -2.541 -8.963 1.00 66.06 104 ASP A CA 1
ATOM 789 C C . ASP A 1 104 ? -0.685 -2.666 -10.484 1.00 66.06 104 ASP A C 1
ATOM 791 O O . ASP A 1 104 ? -0.960 -3.711 -11.074 1.00 66.06 104 ASP A O 1
ATOM 795 N N . ASN A 1 105 ? -0.306 -1.572 -11.151 1.00 72.38 105 ASN A N 1
ATOM 796 C CA . ASN A 1 105 ? -0.313 -1.515 -12.612 1.00 72.38 105 ASN A CA 1
ATOM 797 C C . ASN A 1 105 ? 0.995 -2.044 -13.210 1.00 72.38 105 ASN A C 1
ATOM 799 O O . ASN A 1 105 ? 1.777 -1.301 -13.806 1.00 72.38 105 ASN A O 1
ATOM 803 N N . GLU A 1 106 ? 1.209 -3.347 -13.059 1.00 78.06 106 GLU A N 1
ATOM 804 C CA . GLU A 1 106 ? 2.366 -4.047 -13.619 1.00 78.06 106 GLU A CA 1
ATOM 805 C C . GLU A 1 106 ? 2.465 -3.872 -15.141 1.00 78.06 106 GLU A C 1
ATOM 807 O O . GLU A 1 106 ? 3.544 -3.661 -15.687 1.00 78.06 106 GLU A O 1
ATOM 812 N N . ILE A 1 107 ? 1.320 -3.825 -15.828 1.00 80.38 107 ILE A N 1
ATOM 813 C CA . ILE A 1 107 ? 1.256 -3.559 -17.269 1.00 80.38 107 ILE A CA 1
ATOM 814 C C . ILE A 1 107 ? 1.831 -2.180 -17.620 1.00 80.38 107 ILE A C 1
ATOM 816 O O . ILE A 1 107 ? 2.499 -2.046 -18.641 1.00 80.38 107 ILE A O 1
ATOM 820 N N . ALA A 1 108 ? 1.607 -1.146 -16.805 1.00 83.19 108 ALA A N 1
ATOM 821 C CA . ALA A 1 108 ? 2.194 0.171 -17.046 1.00 83.19 108 ALA A CA 1
ATOM 822 C C . ALA A 1 108 ? 3.708 0.193 -16.800 1.00 83.19 108 ALA A C 1
ATOM 824 O O . ALA A 1 108 ? 4.420 0.859 -17.550 1.00 83.19 108 ALA A O 1
ATOM 825 N N . ASN A 1 109 ? 4.199 -0.538 -15.795 1.00 85.19 109 ASN A N 1
ATOM 826 C CA . ASN A 1 109 ? 5.637 -0.680 -15.558 1.00 85.19 109 ASN A CA 1
ATOM 827 C C . ASN A 1 109 ? 6.307 -1.382 -16.754 1.00 85.19 109 ASN A C 1
ATOM 829 O O . ASN A 1 109 ? 7.305 -0.898 -17.285 1.00 85.19 109 ASN A O 1
ATOM 833 N N . LEU A 1 110 ? 5.704 -2.477 -17.232 1.00 84.88 110 LEU A N 1
ATOM 834 C CA . LEU A 1 110 ? 6.147 -3.209 -18.421 1.00 84.88 110 LEU A CA 1
ATOM 835 C C . LEU A 1 110 ? 6.097 -2.353 -19.692 1.00 84.88 110 LEU A C 1
ATOM 837 O O . LEU A 1 110 ? 7.022 -2.404 -20.497 1.00 84.88 110 LEU A O 1
ATOM 841 N N . ARG A 1 111 ? 5.057 -1.531 -19.877 1.00 88.69 111 ARG A N 1
ATOM 842 C CA . ARG A 1 111 ? 4.983 -0.597 -21.014 1.00 88.69 111 ARG A CA 1
ATOM 843 C C . ARG A 1 111 ? 6.125 0.411 -20.997 1.00 88.69 111 ARG A C 1
ATOM 845 O O . ARG A 1 111 ? 6.750 0.585 -22.032 1.00 88.69 111 ARG A O 1
ATOM 852 N N . ALA A 1 112 ? 6.428 1.009 -19.843 1.00 90.31 112 ALA A N 1
ATOM 853 C CA . ALA A 1 112 ? 7.550 1.941 -19.714 1.00 90.31 112 ALA A CA 1
ATOM 854 C C . ALA A 1 112 ? 8.893 1.267 -20.049 1.00 90.31 112 ALA A C 1
ATOM 856 O O . ALA A 1 112 ? 9.714 1.845 -20.755 1.00 90.31 112 ALA A O 1
ATOM 857 N N . MET A 1 113 ? 9.087 0.020 -19.602 1.00 90.69 113 MET A N 1
ATOM 858 C CA . MET A 1 113 ? 10.259 -0.792 -19.949 1.00 90.69 113 MET A CA 1
ATOM 859 C C . MET A 1 113 ? 10.389 -0.994 -21.461 1.00 90.69 113 MET A C 1
ATOM 861 O O . MET A 1 113 ? 11.455 -0.773 -22.030 1.00 90.69 113 MET A O 1
ATOM 865 N N . CYS A 1 114 ? 9.308 -1.428 -22.111 1.00 90.81 114 CYS A N 1
ATOM 866 C CA . CYS A 1 114 ? 9.333 -1.742 -23.535 1.00 90.81 114 CYS A CA 1
ATOM 867 C C . CYS A 1 114 ? 9.432 -0.493 -24.408 1.00 90.81 114 CYS A C 1
ATOM 869 O O . CYS A 1 114 ? 10.144 -0.512 -25.403 1.00 90.81 114 CYS A O 1
ATOM 871 N N . GLU A 1 115 ? 8.800 0.609 -24.009 1.00 93.94 115 GLU A N 1
ATOM 872 C CA . GLU A 1 115 ? 8.941 1.897 -24.685 1.00 93.94 115 GLU A CA 1
ATOM 873 C C . GLU A 1 115 ? 10.386 2.412 -24.625 1.00 93.94 115 GLU A C 1
ATOM 875 O O . GLU A 1 115 ? 10.918 2.859 -25.641 1.00 93.94 115 GLU A O 1
ATOM 880 N N . ALA A 1 116 ? 11.055 2.299 -23.472 1.00 94.31 116 ALA A N 1
ATOM 881 C CA . ALA A 1 116 ? 12.473 2.636 -23.354 1.00 94.31 116 ALA A CA 1
ATOM 882 C C . ALA A 1 116 ? 13.348 1.701 -24.205 1.00 94.31 116 ALA A C 1
ATOM 884 O O . ALA A 1 116 ? 14.224 2.165 -24.931 1.00 94.31 116 ALA A O 1
ATOM 885 N N . TRP A 1 117 ? 13.068 0.394 -24.190 1.00 92.88 117 TRP A N 1
ATOM 886 C CA . TRP A 1 117 ? 13.788 -0.579 -25.012 1.00 92.88 117 TRP A CA 1
ATOM 887 C C . TRP A 1 117 ? 13.674 -0.294 -26.514 1.00 92.88 117 TRP A C 1
ATOM 889 O O . TRP A 1 117 ? 14.680 -0.365 -27.224 1.00 92.88 117 TRP A O 1
ATOM 899 N N . ASP A 1 118 ? 12.473 0.015 -27.003 1.00 93.56 118 ASP A N 1
ATOM 900 C CA . ASP A 1 118 ? 12.197 0.226 -28.427 1.00 93.56 118 ASP A CA 1
ATOM 901 C C . ASP A 1 118 ? 12.790 1.538 -28.959 1.00 93.56 118 ASP A C 1
ATOM 903 O O . ASP A 1 118 ? 13.187 1.594 -30.125 1.00 93.56 118 ASP A O 1
ATOM 907 N N . ASN A 1 119 ? 12.886 2.565 -28.109 1.00 94.56 119 ASN A N 1
ATOM 908 C CA . ASN A 1 119 ? 13.375 3.896 -28.480 1.00 94.56 119 ASN A CA 1
ATOM 909 C C . ASN A 1 119 ? 14.862 4.134 -28.163 1.00 94.56 119 ASN A C 1
ATOM 911 O O . ASN A 1 119 ? 15.402 5.177 -28.535 1.00 94.56 119 ASN A O 1
ATOM 915 N N . SER A 1 120 ? 15.523 3.198 -27.479 1.00 93.56 120 SER A N 1
ATOM 916 C CA . SER A 1 120 ? 16.924 3.343 -27.085 1.00 93.56 120 SER A CA 1
ATOM 917 C C . SER A 1 120 ? 17.875 3.396 -28.286 1.00 93.56 120 SER A C 1
ATOM 919 O O . SER A 1 120 ? 17.768 2.601 -29.221 1.00 93.56 120 SER A O 1
ATOM 921 N N . LEU A 1 121 ? 18.851 4.306 -28.216 1.00 94.69 121 LEU A N 1
ATOM 922 C CA . LEU A 1 121 ? 20.001 4.373 -29.129 1.00 94.69 121 LEU A CA 1
ATOM 923 C C . LEU A 1 121 ? 21.233 3.635 -28.578 1.00 94.69 121 LEU A C 1
ATOM 925 O O . LEU A 1 121 ? 22.279 3.609 -29.229 1.00 94.69 121 LEU A O 1
ATOM 929 N N . LEU A 1 122 ? 21.139 3.104 -27.357 1.00 94.31 122 LEU A N 1
ATOM 930 C CA . LEU A 1 122 ? 22.208 2.357 -26.709 1.00 94.31 122 LEU A CA 1
ATOM 931 C C . LEU A 1 122 ? 22.235 0.918 -27.229 1.00 94.31 122 LEU A C 1
ATOM 933 O O . LEU A 1 122 ? 21.249 0.393 -27.743 1.00 94.31 122 LEU A O 1
ATOM 937 N N . GLU A 1 123 ? 23.368 0.252 -27.036 1.00 89.56 123 GLU A N 1
ATOM 938 C CA . GLU A 1 123 ? 23.568 -1.140 -27.433 1.00 89.56 123 GLU A CA 1
ATOM 939 C C . GLU A 1 123 ? 24.095 -1.973 -26.260 1.00 89.56 123 GLU A C 1
ATOM 941 O O . GLU A 1 123 ? 24.675 -1.447 -25.305 1.00 89.56 123 GLU A O 1
ATOM 946 N N . GLY A 1 124 ? 23.899 -3.291 -26.336 1.00 86.44 124 GLY A N 1
ATOM 947 C CA . GLY A 1 124 ? 24.372 -4.232 -25.316 1.00 86.44 124 GLY A CA 1
ATOM 948 C C . GLY A 1 124 ? 23.779 -3.970 -23.926 1.00 86.44 124 GLY A C 1
ATOM 949 O O . GLY A 1 124 ? 22.592 -3.669 -23.791 1.00 86.44 124 GLY A O 1
ATOM 950 N N . ASP A 1 125 ? 24.606 -4.099 -22.889 1.00 87.12 125 ASP A N 1
ATOM 951 C CA . ASP A 1 125 ? 24.173 -4.008 -21.488 1.00 87.12 125 ASP A CA 1
ATOM 952 C C . ASP A 1 125 ? 23.602 -2.628 -21.127 1.00 87.12 125 ASP A C 1
ATOM 954 O O . ASP A 1 125 ? 22.607 -2.553 -20.411 1.00 87.12 125 ASP A O 1
ATOM 958 N N . ALA A 1 126 ? 24.136 -1.546 -21.704 1.00 89.62 126 ALA A N 1
ATOM 959 C CA . ALA A 1 126 ? 23.652 -0.187 -21.450 1.00 89.62 126 ALA A CA 1
ATOM 960 C C . ALA A 1 126 ? 22.187 0.007 -21.891 1.00 89.62 126 ALA A C 1
ATOM 962 O O . ALA A 1 126 ? 21.409 0.682 -21.220 1.00 89.62 126 ALA A O 1
ATOM 963 N N . ARG A 1 127 ? 21.780 -0.644 -22.989 1.00 91.06 127 ARG A N 1
ATOM 964 C CA . ARG A 1 127 ? 20.385 -0.648 -23.458 1.00 91.06 127 ARG A CA 1
ATOM 965 C C . ARG A 1 127 ? 19.459 -1.399 -22.502 1.00 91.06 127 ARG A C 1
ATOM 967 O O . ARG A 1 127 ? 18.315 -1.006 -22.283 1.00 91.06 127 ARG A O 1
ATOM 974 N N . ILE A 1 128 ? 19.945 -2.514 -21.955 1.00 85.81 128 ILE A N 1
ATOM 975 C CA . ILE A 1 128 ? 19.202 -3.327 -20.986 1.00 85.81 128 ILE A CA 1
ATOM 976 C C . ILE A 1 128 ? 19.005 -2.530 -19.694 1.00 85.81 128 ILE A C 1
ATOM 978 O O . ILE A 1 128 ? 17.899 -2.510 -19.156 1.00 85.81 128 ILE A O 1
ATOM 982 N N . GLU A 1 129 ? 20.052 -1.861 -19.214 1.00 86.81 129 GLU A N 1
ATOM 983 C CA . GLU A 1 129 ? 20.001 -1.018 -18.018 1.00 86.81 129 GLU A CA 1
ATOM 984 C C . GLU A 1 129 ? 18.985 0.118 -18.159 1.00 86.81 129 GLU A C 1
ATOM 986 O O . GLU A 1 129 ? 18.149 0.274 -17.272 1.00 86.81 129 GLU A O 1
ATOM 991 N N . GLU A 1 130 ? 18.966 0.828 -19.291 1.00 91.38 130 GLU A N 1
ATOM 992 C CA . GLU A 1 130 ? 17.996 1.902 -19.549 1.00 91.38 130 GLU A CA 1
ATOM 993 C C . GLU A 1 130 ? 16.541 1.407 -19.484 1.00 91.38 130 GLU A C 1
ATOM 995 O O . GLU A 1 130 ? 15.694 2.010 -18.818 1.00 91.38 130 GLU A O 1
ATOM 1000 N N . ALA A 1 131 ? 16.240 0.270 -20.116 1.00 88.56 131 ALA A N 1
ATOM 1001 C CA . ALA A 1 131 ? 14.900 -0.312 -20.074 1.00 88.56 131 ALA A CA 1
ATOM 1002 C C . ALA A 1 131 ? 14.500 -0.748 -18.651 1.00 88.56 131 ALA A C 1
ATOM 1004 O O . ALA A 1 131 ? 13.378 -0.487 -18.202 1.00 88.56 131 ALA A O 1
ATOM 1005 N N . LEU A 1 132 ? 15.417 -1.379 -17.910 1.00 86.50 132 LEU A N 1
ATOM 1006 C CA . LEU A 1 132 ? 15.183 -1.759 -16.513 1.00 86.50 132 LEU A CA 1
ATOM 1007 C C . LEU A 1 132 ? 15.002 -0.541 -15.605 1.00 86.50 132 LEU A C 1
ATOM 1009 O O . LEU A 1 132 ? 14.208 -0.586 -14.666 1.00 86.50 132 LEU A O 1
ATOM 1013 N N . GLU A 1 133 ? 15.722 0.543 -15.860 1.00 89.56 133 GLU A N 1
ATOM 1014 C CA . GLU A 1 133 ? 15.589 1.779 -15.101 1.00 89.56 133 GLU A CA 1
ATOM 1015 C C . GLU A 1 133 ? 14.241 2.456 -15.368 1.00 89.56 133 GLU A C 1
ATOM 1017 O O . GLU A 1 133 ? 13.570 2.866 -14.420 1.00 89.56 133 GLU A O 1
ATOM 1022 N N . ALA A 1 134 ? 13.757 2.458 -16.613 1.00 91.06 134 ALA A N 1
ATOM 1023 C CA . ALA A 1 134 ? 12.408 2.925 -16.937 1.00 91.06 134 ALA A CA 1
ATOM 1024 C C . ALA A 1 134 ? 11.320 2.132 -16.186 1.00 91.06 134 ALA A C 1
ATOM 1026 O O . ALA A 1 134 ? 10.396 2.725 -15.617 1.00 91.06 134 ALA A O 1
ATOM 1027 N N . TYR A 1 135 ? 11.461 0.803 -16.109 1.00 88.31 135 TYR A N 1
ATOM 1028 C CA . TYR A 1 135 ? 10.593 -0.046 -15.287 1.00 88.31 135 TYR A CA 1
ATOM 1029 C C . TYR A 1 135 ? 10.639 0.362 -13.806 1.00 88.31 135 TYR A C 1
ATOM 1031 O O . TYR A 1 135 ? 9.596 0.619 -13.196 1.00 88.31 135 TYR A O 1
ATOM 1039 N N . LYS A 1 136 ? 11.845 0.444 -13.225 1.00 86.25 136 LYS A N 1
ATOM 1040 C CA . LYS A 1 136 ? 12.059 0.768 -11.803 1.00 86.25 136 LYS A CA 1
ATOM 1041 C C . LYS A 1 136 ? 11.493 2.140 -11.448 1.00 86.25 136 LYS A C 1
ATOM 1043 O O . LYS A 1 136 ? 10.765 2.255 -10.465 1.00 86.25 136 LYS A O 1
ATOM 1048 N N . ASN A 1 137 ? 11.745 3.147 -12.278 1.00 90.06 137 ASN A N 1
ATOM 1049 C CA . ASN A 1 137 ? 11.236 4.503 -12.088 1.00 90.06 137 ASN A CA 1
ATOM 1050 C C . ASN A 1 137 ? 9.706 4.528 -12.110 1.00 90.06 137 ASN A C 1
ATOM 1052 O O . ASN A 1 137 ? 9.072 5.088 -11.213 1.00 90.06 137 ASN A O 1
ATOM 1056 N N . ARG A 1 138 ? 9.082 3.857 -13.088 1.00 88.31 138 ARG A N 1
ATOM 1057 C CA . ARG A 1 138 ? 7.617 3.790 -13.171 1.00 88.31 138 ARG A CA 1
ATOM 1058 C C . ARG A 1 138 ? 7.001 3.036 -11.992 1.00 88.31 138 ARG A C 1
ATOM 1060 O O . ARG A 1 138 ? 5.938 3.442 -11.508 1.00 88.31 138 ARG A O 1
ATOM 1067 N N . ARG A 1 139 ? 7.664 1.978 -11.525 1.00 86.88 139 ARG A N 1
ATOM 1068 C CA . ARG A 1 139 ? 7.277 1.221 -10.334 1.00 86.88 139 ARG A CA 1
ATOM 1069 C C . ARG A 1 139 ? 7.366 2.082 -9.074 1.00 86.88 139 ARG A C 1
ATOM 1071 O O . ARG A 1 139 ? 6.406 2.094 -8.308 1.00 86.88 139 ARG A O 1
ATOM 1078 N N . GLN A 1 140 ? 8.453 2.829 -8.886 1.00 87.56 140 GLN A N 1
ATOM 1079 C CA . GLN A 1 140 ? 8.629 3.696 -7.719 1.00 87.56 140 GLN A CA 1
ATOM 1080 C C . GLN A 1 140 ? 7.531 4.762 -7.635 1.00 87.56 140 GLN A C 1
ATOM 1082 O O . GLN A 1 140 ? 6.988 4.987 -6.560 1.00 87.56 140 GLN A O 1
ATOM 1087 N N . LEU A 1 141 ? 7.098 5.335 -8.765 1.00 88.38 141 LEU A N 1
ATOM 1088 C CA . LEU A 1 141 ? 5.952 6.257 -8.780 1.00 88.38 141 LEU A CA 1
ATOM 1089 C C . LEU A 1 141 ? 4.669 5.619 -8.220 1.00 88.38 141 LEU A C 1
ATOM 1091 O O . LEU A 1 141 ? 3.895 6.280 -7.525 1.00 88.38 141 LEU A O 1
ATOM 1095 N N . THR A 1 142 ? 4.433 4.338 -8.515 1.00 85.50 142 THR A N 1
ATOM 1096 C CA . THR A 1 142 ? 3.295 3.589 -7.961 1.00 85.50 142 THR A CA 1
ATOM 1097 C C . THR A 1 142 ? 3.471 3.361 -6.460 1.00 85.50 142 THR A C 1
ATOM 1099 O O . THR A 1 142 ? 2.525 3.568 -5.704 1.00 85.50 142 THR A O 1
ATOM 1102 N N . LEU A 1 143 ? 4.673 2.985 -6.018 1.00 87.44 143 LEU A N 1
ATOM 1103 C CA . LEU A 1 143 ? 4.988 2.780 -4.601 1.00 87.44 143 LEU A CA 1
ATOM 1104 C C . LEU A 1 143 ? 4.804 4.071 -3.789 1.00 87.44 143 LEU A C 1
ATOM 1106 O O . LEU A 1 143 ? 4.086 4.073 -2.790 1.00 87.44 143 LEU A O 1
ATOM 1110 N N . ASP A 1 144 ? 5.338 5.193 -4.264 1.00 89.25 144 ASP A N 1
ATOM 1111 C CA . ASP A 1 144 ? 5.185 6.504 -3.625 1.00 89.25 144 ASP A CA 1
ATOM 1112 C C . ASP A 1 144 ? 3.713 6.917 -3.513 1.00 89.25 144 ASP A C 1
ATOM 1114 O O . ASP A 1 144 ? 3.279 7.492 -2.507 1.00 89.25 144 ASP A O 1
ATOM 1118 N N . PHE A 1 145 ? 2.927 6.632 -4.555 1.00 90.25 145 PHE A N 1
ATOM 1119 C CA . PHE A 1 145 ? 1.489 6.862 -4.538 1.00 90.25 145 PHE A CA 1
ATOM 1120 C C . PHE A 1 145 ? 0.793 5.996 -3.486 1.00 90.25 145 PHE A C 1
ATOM 1122 O O . PHE A 1 145 ? 0.018 6.528 -2.691 1.00 90.25 145 PHE A O 1
ATOM 1129 N N . ILE A 1 146 ? 1.095 4.694 -3.440 1.00 88.75 146 ILE A N 1
ATOM 1130 C CA . ILE A 1 146 ? 0.559 3.759 -2.442 1.00 88.75 146 ILE A CA 1
ATOM 1131 C C . ILE A 1 146 ? 0.869 4.262 -1.033 1.00 88.75 146 ILE A C 1
ATOM 1133 O O . ILE A 1 146 ? -0.044 4.363 -0.214 1.00 88.75 146 ILE A O 1
ATOM 1137 N N . GLN A 1 147 ? 2.116 4.646 -0.763 1.00 91.50 147 GLN A N 1
ATOM 1138 C CA . GLN A 1 147 ? 2.516 5.150 0.547 1.00 91.50 147 GLN A CA 1
ATOM 1139 C C . GLN A 1 147 ? 1.698 6.383 0.948 1.00 91.50 147 GLN A C 1
ATOM 1141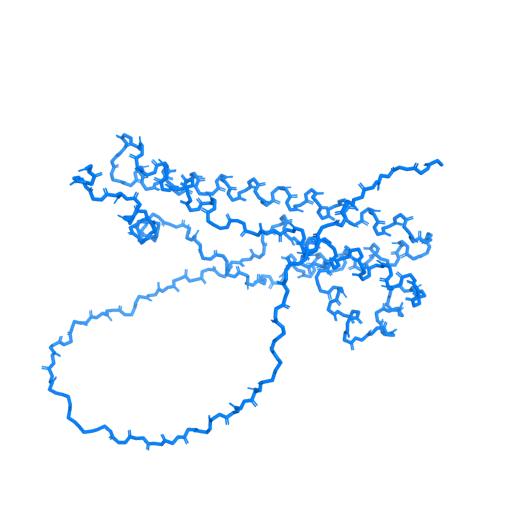 O O . GLN A 1 147 ? 1.147 6.441 2.048 1.00 91.50 147 GLN A O 1
ATOM 1146 N N . LYS A 1 148 ? 1.592 7.378 0.058 1.00 93.31 148 LYS A N 1
ATOM 1147 C CA . LYS A 1 148 ? 0.821 8.604 0.323 1.00 93.31 148 LYS A CA 1
ATOM 1148 C C . LYS A 1 148 ? -0.661 8.303 0.527 1.00 93.31 148 LYS A C 1
ATOM 1150 O O . LYS A 1 148 ? -1.259 8.831 1.459 1.00 93.31 148 LYS A O 1
ATOM 1155 N N . PHE A 1 149 ? -1.237 7.445 -0.308 1.00 93.88 149 PHE A N 1
ATOM 1156 C CA . PHE A 1 149 ? -2.641 7.064 -0.224 1.00 93.88 149 PHE A CA 1
ATOM 1157 C C . PHE A 1 149 ? -2.957 6.353 1.094 1.00 93.88 149 PHE A C 1
ATOM 1159 O O . PHE A 1 149 ? -3.875 6.753 1.801 1.00 93.88 149 PHE A O 1
ATOM 1166 N N . TYR A 1 150 ? -2.171 5.348 1.481 1.00 94.75 150 TYR A N 1
ATOM 1167 C CA . TYR A 1 150 ? -2.427 4.608 2.716 1.00 94.75 150 TYR A CA 1
ATOM 1168 C C . TYR A 1 150 ? -2.169 5.433 3.980 1.00 94.75 150 TYR A C 1
ATOM 1170 O O . TYR A 1 150 ? -2.859 5.223 4.974 1.00 94.75 150 TYR A O 1
ATOM 1178 N N . ARG A 1 151 ? -1.274 6.429 3.943 1.00 94.88 151 ARG A N 1
ATOM 1179 C CA . ARG A 1 151 ? -1.173 7.426 5.024 1.00 94.88 151 ARG A CA 1
ATOM 1180 C C . ARG A 1 151 ? -2.467 8.222 5.202 1.00 94.88 151 ARG A C 1
ATOM 1182 O O . ARG A 1 151 ? -2.860 8.463 6.338 1.00 94.88 151 ARG A O 1
ATOM 1189 N N . LEU A 1 152 ? -3.140 8.594 4.109 1.00 96.06 152 LEU A N 1
ATOM 1190 C CA . LEU A 1 152 ? -4.450 9.253 4.183 1.00 96.06 152 LEU A CA 1
ATOM 1191 C C . LEU A 1 152 ? -5.516 8.312 4.746 1.00 96.06 152 LEU A C 1
ATOM 1193 O O . LEU A 1 152 ? -6.260 8.714 5.625 1.00 96.06 152 LEU A O 1
ATOM 1197 N N . VAL A 1 153 ? -5.532 7.044 4.326 1.00 96.50 153 VAL A N 1
ATOM 1198 C CA . VAL A 1 153 ? -6.476 6.044 4.861 1.00 96.50 153 VAL A CA 1
ATOM 1199 C C . VAL A 1 153 ? -6.296 5.854 6.372 1.00 96.50 153 VAL A C 1
ATOM 1201 O O . VAL A 1 153 ? -7.280 5.746 7.099 1.00 96.50 153 VAL A O 1
ATOM 1204 N N . VAL A 1 154 ? -5.051 5.826 6.858 1.00 97.75 154 VAL A N 1
ATOM 1205 C CA . VAL A 1 154 ? -4.753 5.777 8.300 1.00 97.75 154 VAL A CA 1
ATOM 1206 C C . VAL A 1 154 ? -5.303 7.015 9.008 1.00 97.75 154 VAL A C 1
ATOM 1208 O O . VAL A 1 154 ? -5.996 6.862 10.009 1.00 97.75 154 VAL A O 1
ATOM 1211 N N . ALA A 1 155 ? -5.061 8.214 8.472 1.00 97.25 155 ALA A N 1
ATOM 1212 C CA . ALA A 1 155 ? -5.574 9.457 9.050 1.00 97.25 155 ALA A CA 1
ATOM 1213 C C . ALA A 1 155 ? -7.116 9.520 9.045 1.00 97.25 155 ALA A C 1
ATOM 1215 O O . ALA A 1 155 ? -7.721 9.954 10.025 1.00 97.25 155 ALA A O 1
ATOM 1216 N N . ASP A 1 156 ? -7.763 9.039 7.980 1.00 96.62 156 ASP A N 1
ATOM 1217 C CA . ASP A 1 156 ? -9.223 8.952 7.882 1.00 96.62 156 ASP A CA 1
ATOM 1218 C C . ASP A 1 156 ? -9.789 7.997 8.941 1.00 96.62 156 ASP A C 1
ATOM 1220 O O . ASP A 1 156 ? -10.778 8.323 9.599 1.00 96.62 156 ASP A O 1
ATOM 1224 N N . ILE A 1 157 ? -9.138 6.848 9.163 1.00 97.88 157 ILE A N 1
ATOM 1225 C CA . ILE A 1 157 ? -9.483 5.933 10.258 1.00 97.88 157 ILE A CA 1
ATOM 1226 C C . ILE A 1 157 ? -9.305 6.629 11.609 1.00 97.88 157 ILE A C 1
ATOM 1228 O O . ILE A 1 157 ? -10.225 6.618 12.414 1.00 97.88 157 ILE A O 1
ATOM 1232 N N . GLU A 1 158 ? -8.168 7.269 11.871 1.00 97.31 158 GLU A N 1
ATOM 1233 C CA . GLU A 1 158 ? -7.930 7.962 13.144 1.00 97.31 158 GLU A CA 1
ATOM 1234 C C . GLU A 1 158 ? -8.975 9.055 13.413 1.00 97.31 158 GLU A C 1
ATOM 1236 O O . GLU A 1 158 ? -9.390 9.236 14.558 1.00 97.31 158 GLU A O 1
ATOM 1241 N N . SER A 1 159 ? -9.465 9.730 12.369 1.00 96.88 159 SER A N 1
ATOM 1242 C CA . SER A 1 159 ? -10.461 10.801 12.489 1.00 96.88 159 SER A CA 1
ATOM 1243 C C . SER A 1 159 ? -11.827 10.348 13.023 1.00 96.88 159 SER A C 1
ATOM 1245 O O . SER A 1 159 ? -12.553 11.165 13.592 1.00 96.88 159 SER A O 1
ATOM 1247 N N . ILE A 1 160 ? -12.176 9.065 12.866 1.00 95.62 160 ILE A N 1
ATOM 1248 C CA . ILE A 1 160 ? -13.440 8.500 13.371 1.00 95.62 160 ILE A CA 1
ATOM 1249 C C . ILE A 1 160 ? -13.304 7.887 14.772 1.00 95.62 160 ILE A C 1
ATOM 1251 O O . ILE A 1 160 ? -14.309 7.508 15.374 1.00 95.62 160 ILE A O 1
ATOM 1255 N N . LEU A 1 161 ? -12.079 7.780 15.293 1.00 96.94 161 LEU A N 1
ATOM 1256 C CA . LEU A 1 161 ? -11.785 7.199 16.601 1.00 96.94 161 LEU A CA 1
ATOM 1257 C C . LEU A 1 161 ? -11.781 8.274 17.692 1.00 96.94 161 LEU A C 1
ATOM 1259 O O . LEU A 1 161 ? -11.306 9.391 17.482 1.00 96.94 161 LEU A O 1
ATOM 1263 N N . ILE A 1 162 ? -12.239 7.919 18.895 1.00 95.50 162 ILE A N 1
ATOM 1264 C CA . ILE A 1 162 ? -12.006 8.759 20.082 1.00 95.50 162 ILE A CA 1
ATOM 1265 C C . ILE A 1 162 ? -10.564 8.596 20.587 1.00 95.50 162 ILE A C 1
ATOM 1267 O O . ILE A 1 162 ? -9.902 7.603 20.301 1.00 95.50 162 ILE A O 1
ATOM 1271 N N . GLU A 1 163 ? -10.068 9.541 21.385 1.00 95.12 163 GLU A N 1
ATOM 1272 C CA . GLU A 1 163 ? -8.656 9.592 21.809 1.00 95.12 163 GLU A CA 1
ATOM 1273 C C . GLU A 1 163 ? -8.095 8.266 22.392 1.00 95.12 163 GLU A C 1
ATOM 1275 O O . GLU A 1 163 ? -7.017 7.838 21.966 1.00 95.12 163 GLU A O 1
ATOM 1280 N N . PRO A 1 164 ? -8.795 7.526 23.281 1.00 94.75 164 PRO A N 1
ATOM 1281 C CA . PRO A 1 164 ? -8.293 6.230 23.758 1.00 94.75 164 PRO A CA 1
ATOM 1282 C C . PRO A 1 164 ? -8.189 5.158 22.657 1.00 94.75 164 PRO A C 1
ATOM 1284 O O . PRO A 1 164 ? -7.286 4.313 22.677 1.00 94.75 164 PRO A O 1
ATOM 1287 N N . GLU A 1 165 ? -9.113 5.189 21.696 1.00 96.31 165 GLU A N 1
ATOM 1288 C CA . GLU A 1 165 ? -9.157 4.279 20.549 1.00 96.31 165 GLU A CA 1
ATOM 1289 C C . GLU A 1 165 ? -8.032 4.615 19.559 1.00 96.31 165 GLU A C 1
ATOM 1291 O O . GLU A 1 165 ? -7.329 3.710 19.112 1.00 96.31 165 GLU A O 1
ATOM 1296 N N . GLN A 1 166 ? -7.782 5.905 19.301 1.00 96.56 166 GLN A N 1
ATOM 1297 C CA . GLN A 1 166 ? -6.649 6.379 18.495 1.00 96.56 166 GLN A CA 1
ATOM 1298 C C . GLN A 1 166 ? -5.316 5.883 19.057 1.00 96.56 166 GLN A C 1
ATOM 1300 O O . GLN A 1 166 ? -4.488 5.353 18.319 1.00 96.56 166 GLN A O 1
ATOM 1305 N N . LEU A 1 167 ? -5.117 5.984 20.375 1.00 96.31 167 LEU A N 1
ATOM 1306 C CA . LEU A 1 167 ? -3.889 5.514 21.019 1.00 96.31 167 LEU A CA 1
ATOM 1307 C C . LEU A 1 167 ? -3.695 3.999 20.855 1.00 96.31 167 LEU A C 1
ATOM 1309 O O . LEU A 1 167 ? -2.576 3.519 20.655 1.00 96.31 167 LEU A O 1
ATOM 1313 N N . SER A 1 168 ? -4.782 3.235 20.953 1.00 96.88 168 SER A N 1
ATOM 1314 C CA . SER A 1 168 ? -4.758 1.775 20.815 1.00 96.88 168 SER A CA 1
ATOM 1315 C C . SER A 1 168 ? -4.509 1.359 19.363 1.00 96.88 168 SER A C 1
ATOM 1317 O O . SER A 1 168 ? -3.681 0.482 19.101 1.00 96.88 168 SER A O 1
ATOM 1319 N N . PHE A 1 169 ? -5.143 2.051 18.417 1.00 97.56 169 PHE A N 1
ATOM 1320 C CA . PHE A 1 169 ? -4.929 1.879 16.987 1.00 97.56 169 PHE A CA 1
ATOM 1321 C C . PHE A 1 169 ? -3.498 2.241 16.567 1.00 97.56 169 PHE A C 1
ATOM 1323 O O . PHE A 1 169 ? -2.835 1.432 15.919 1.00 97.56 169 PHE A O 1
ATOM 1330 N N . GLY A 1 170 ? -2.963 3.382 17.009 1.00 97.12 170 GLY A N 1
ATOM 1331 C CA . GLY A 1 170 ? -1.583 3.787 16.727 1.00 97.12 170 GLY A CA 1
ATOM 1332 C C . GLY A 1 170 ? -0.560 2.760 17.224 1.00 97.12 170 GLY A C 1
ATOM 1333 O O . GLY A 1 170 ? 0.320 2.337 16.474 1.00 97.12 170 GLY A O 1
ATOM 1334 N N . ARG A 1 171 ? -0.736 2.241 18.450 1.00 97.19 171 ARG A N 1
ATOM 1335 C CA . ARG A 1 171 ? 0.111 1.155 18.984 1.00 97.19 171 ARG A CA 1
ATOM 1336 C C . ARG A 1 171 ? 0.031 -0.120 18.150 1.00 97.19 171 ARG A C 1
ATOM 1338 O O . ARG A 1 171 ? 1.058 -0.769 17.943 1.00 97.19 171 ARG A O 1
ATOM 1345 N N . TYR A 1 172 ? -1.167 -0.488 17.693 1.00 96.88 172 TYR A N 1
ATOM 1346 C CA . TYR A 1 172 ? -1.347 -1.622 16.790 1.00 96.88 172 TYR A CA 1
ATOM 1347 C C . TYR A 1 172 ? -0.574 -1.403 15.486 1.00 96.88 172 TYR A C 1
ATOM 1349 O O . TYR A 1 172 ? 0.207 -2.270 15.087 1.00 96.88 172 TYR A O 1
ATOM 1357 N N . MET A 1 173 ? -0.744 -0.240 14.850 1.00 96.94 173 MET A N 1
ATOM 1358 C CA . MET A 1 173 ? -0.068 0.098 13.599 1.00 96.94 173 MET A CA 1
ATOM 1359 C C . MET A 1 173 ? 1.454 0.031 13.756 1.00 96.94 173 MET A C 1
ATOM 1361 O O . MET A 1 173 ? 2.120 -0.629 12.961 1.00 96.94 173 MET A O 1
ATOM 1365 N N . ASP A 1 174 ? 2.008 0.622 14.813 1.00 96.12 174 ASP A N 1
ATOM 1366 C CA . ASP A 1 174 ? 3.454 0.650 15.053 1.00 96.12 174 ASP A CA 1
ATOM 1367 C C . ASP A 1 174 ? 4.045 -0.732 15.352 1.00 96.12 174 ASP A C 1
ATOM 1369 O O . ASP A 1 174 ? 5.112 -1.083 14.836 1.00 96.12 174 ASP A O 1
ATOM 1373 N N . ASP A 1 175 ? 3.360 -1.560 16.146 1.00 94.31 175 ASP A N 1
ATOM 1374 C CA . ASP A 1 175 ? 3.772 -2.949 16.363 1.00 94.31 175 ASP A CA 1
ATOM 1375 C C . ASP A 1 175 ? 3.803 -3.727 15.041 1.00 94.31 175 ASP A C 1
ATOM 1377 O O . ASP A 1 175 ? 4.803 -4.381 14.730 1.00 94.31 175 ASP A O 1
ATOM 1381 N N . ARG A 1 176 ? 2.754 -3.612 14.221 1.00 92.81 176 ARG A N 1
ATOM 1382 C CA . ARG A 1 176 ? 2.674 -4.333 12.946 1.00 92.81 176 ARG A CA 1
ATOM 1383 C C . ARG A 1 176 ? 3.666 -3.822 11.912 1.00 92.81 176 ARG A C 1
ATOM 1385 O O . ARG A 1 176 ? 4.296 -4.659 11.268 1.00 92.81 176 ARG A O 1
ATOM 1392 N N . ARG A 1 177 ? 3.878 -2.507 11.801 1.00 92.25 177 ARG A N 1
ATOM 1393 C CA . ARG A 1 177 ? 4.923 -1.910 10.948 1.00 92.25 177 ARG A CA 1
ATOM 1394 C C . ARG A 1 177 ? 6.290 -2.485 11.283 1.00 92.25 177 ARG A C 1
ATOM 1396 O O . ARG A 1 177 ? 6.966 -2.991 10.393 1.00 92.25 177 ARG A O 1
ATOM 1403 N N . ARG A 1 178 ? 6.666 -2.482 12.569 1.00 89.75 178 ARG A N 1
ATOM 1404 C CA . ARG A 1 178 ? 7.946 -3.048 13.026 1.00 89.75 178 ARG A CA 1
ATOM 1405 C C . ARG A 1 178 ? 8.069 -4.519 12.657 1.00 89.75 178 ARG A C 1
ATOM 1407 O O . ARG A 1 178 ? 9.080 -4.909 12.083 1.00 89.75 178 ARG A O 1
ATOM 1414 N N . ARG A 1 179 ? 7.033 -5.320 12.927 1.00 85.56 179 ARG A N 1
ATOM 1415 C CA . ARG A 1 179 ? 7.034 -6.751 12.588 1.00 85.56 179 ARG A CA 1
ATOM 1416 C C . ARG A 1 179 ? 7.174 -6.979 11.089 1.00 85.56 179 ARG A C 1
ATOM 1418 O O . ARG A 1 179 ? 7.974 -7.816 10.697 1.00 85.56 179 ARG A O 1
ATOM 1425 N N . MET A 1 180 ? 6.434 -6.245 10.262 1.00 85.00 180 MET A N 1
ATOM 1426 C CA . MET A 1 180 ? 6.476 -6.405 8.806 1.00 85.00 180 MET A CA 1
ATOM 1427 C C . MET A 1 180 ? 7.807 -5.949 8.213 1.00 85.00 180 MET A C 1
ATOM 1429 O O . MET A 1 180 ? 8.347 -6.660 7.372 1.00 85.00 180 MET A O 1
ATOM 1433 N N . ALA A 1 181 ? 8.372 -4.848 8.711 1.00 80.31 181 ALA A N 1
ATOM 1434 C CA . ALA A 1 181 ? 9.708 -4.397 8.334 1.00 80.31 181 ALA A CA 1
ATOM 1435 C C . ALA A 1 181 ? 10.795 -5.410 8.736 1.00 80.31 181 ALA A C 1
ATOM 1437 O O . ALA A 1 181 ? 11.748 -5.618 7.993 1.00 80.31 181 ALA A O 1
ATOM 1438 N N . SER A 1 182 ? 10.646 -6.078 9.888 1.00 70.50 182 SER A N 1
ATOM 1439 C CA . SER A 1 182 ? 11.610 -7.081 10.364 1.00 70.50 182 SER A CA 1
ATOM 1440 C C . SER A 1 182 ? 11.436 -8.476 9.758 1.00 70.50 182 SER A C 1
ATOM 1442 O O . SER A 1 182 ? 12.362 -9.277 9.811 1.00 70.50 182 SER A O 1
ATOM 1444 N N . ALA A 1 183 ? 10.250 -8.804 9.235 1.00 62.09 183 ALA A N 1
ATOM 1445 C CA . ALA A 1 183 ? 9.892 -10.180 8.891 1.00 62.09 183 ALA A CA 1
ATOM 1446 C C . ALA A 1 183 ? 10.438 -10.660 7.539 1.00 62.09 183 ALA A C 1
ATOM 1448 O O . ALA A 1 183 ? 10.246 -11.828 7.220 1.00 62.09 183 ALA A O 1
ATOM 1449 N N . GLY A 1 184 ? 11.082 -9.806 6.731 1.00 49.66 184 GLY A N 1
ATOM 1450 C CA . GLY A 1 184 ? 11.583 -10.211 5.408 1.00 49.66 184 GLY A CA 1
ATOM 1451 C C . GLY A 1 184 ? 10.499 -10.852 4.529 1.00 49.66 184 GLY A C 1
ATOM 1452 O O . GLY A 1 184 ? 10.792 -11.740 3.733 1.00 49.66 184 GLY A O 1
ATOM 1453 N N . ASN A 1 185 ? 9.225 -10.482 4.735 1.00 45.62 185 ASN A N 1
ATOM 1454 C CA . ASN A 1 185 ? 8.100 -11.173 4.113 1.00 45.62 185 ASN A CA 1
ATOM 1455 C C . ASN A 1 185 ? 8.173 -11.023 2.593 1.00 45.62 185 ASN A C 1
ATOM 1457 O O . ASN A 1 185 ? 8.147 -9.906 2.073 1.00 45.62 185 ASN A O 1
ATOM 1461 N N . VAL A 1 186 ? 8.238 -12.172 1.918 1.00 41.09 186 VAL A N 1
ATOM 1462 C CA . VAL A 1 186 ? 8.403 -12.289 0.472 1.00 41.09 186 VAL A CA 1
ATOM 1463 C C . VAL A 1 186 ? 7.071 -12.028 -0.226 1.00 41.09 186 VAL A C 1
ATOM 1465 O O . VAL A 1 186 ? 6.195 -12.892 -0.228 1.00 41.09 186 VAL A O 1
ATOM 1468 N N . TYR A 1 187 ? 6.919 -10.854 -0.839 1.00 41.03 187 TYR A N 1
ATOM 1469 C CA . TYR A 1 187 ? 5.892 -10.626 -1.857 1.00 41.03 187 TYR A CA 1
ATOM 1470 C C . TYR A 1 187 ? 6.562 -10.659 -3.224 1.00 41.03 187 TYR A C 1
ATOM 1472 O O . TYR A 1 187 ? 7.428 -9.843 -3.528 1.00 41.03 187 TYR A O 1
ATOM 1480 N N . SER A 1 188 ? 6.187 -11.638 -4.048 1.00 34.94 188 SER A N 1
ATOM 1481 C CA . SER A 1 188 ? 6.739 -11.811 -5.387 1.00 34.94 188 SER A CA 1
ATOM 1482 C C . SER A 1 188 ? 6.212 -10.723 -6.325 1.00 34.94 188 SER A C 1
ATOM 1484 O O . SER A 1 188 ? 5.209 -10.917 -7.009 1.00 34.94 188 SER A O 1
ATOM 1486 N N . SER A 1 189 ? 6.902 -9.592 -6.416 1.00 39.44 189 SER A N 1
ATOM 1487 C CA . SER A 1 189 ? 6.926 -8.863 -7.681 1.00 39.44 189 SER A CA 1
ATOM 1488 C C . SER A 1 189 ? 8.214 -9.235 -8.394 1.00 39.44 189 SER A C 1
ATOM 1490 O O . SER A 1 189 ? 9.275 -8.643 -8.205 1.00 39.44 189 SER A O 1
ATOM 1492 N N . VAL A 1 190 ? 8.113 -10.309 -9.161 1.00 44.00 190 VAL A N 1
ATOM 1493 C CA . VAL A 1 190 ? 9.131 -10.755 -10.100 1.00 44.00 190 VAL A CA 1
ATOM 1494 C C . VAL A 1 190 ? 9.290 -9.652 -11.139 1.00 44.00 190 VAL A C 1
ATOM 1496 O O . VAL A 1 190 ? 8.455 -9.640 -12.020 1.00 44.00 190 VAL A O 1
ATOM 1499 N N . ILE A 1 191 ? 10.280 -8.750 -11.004 1.00 44.06 191 ILE A N 1
ATOM 1500 C CA . ILE A 1 191 ? 11.157 -8.221 -12.081 1.00 44.06 191 ILE A CA 1
ATOM 1501 C C . ILE A 1 191 ? 12.489 -7.718 -11.457 1.00 44.06 191 ILE A C 1
ATOM 1503 O O . ILE A 1 191 ? 12.661 -6.550 -11.135 1.00 44.06 191 ILE A O 1
ATOM 1507 N N . VAL A 1 192 ? 1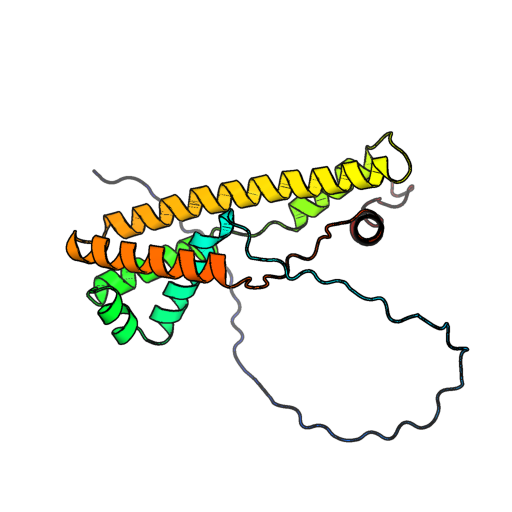3.385 -8.688 -11.235 1.00 50.91 192 VAL A N 1
ATOM 1508 C CA . VAL A 1 192 ? 14.856 -8.750 -11.435 1.00 50.91 192 VAL A CA 1
ATOM 1509 C C . VAL A 1 192 ? 15.829 -7.598 -11.092 1.00 50.91 192 VAL A C 1
ATOM 1511 O O . VAL A 1 192 ? 15.782 -6.498 -11.634 1.00 50.91 192 VAL A O 1
ATOM 1514 N N . GLU A 1 193 ? 16.843 -7.955 -10.285 1.00 50.47 193 GLU A N 1
ATOM 1515 C CA . GLU A 1 193 ? 17.945 -7.114 -9.782 1.00 50.47 193 GLU A CA 1
ATOM 1516 C C . GLU A 1 193 ? 19.223 -7.089 -10.659 1.00 50.47 193 GLU A C 1
ATOM 1518 O O . GLU A 1 193 ? 20.113 -6.293 -10.375 1.00 50.47 193 GLU A O 1
ATOM 1523 N N . ASN A 1 194 ? 19.366 -7.902 -11.722 1.00 49.66 194 ASN A N 1
ATOM 1524 C CA . ASN A 1 194 ? 20.611 -7.932 -12.524 1.00 49.66 194 ASN A CA 1
ATOM 1525 C C . ASN A 1 194 ? 20.407 -7.989 -14.054 1.00 49.66 194 ASN A C 1
ATOM 1527 O O . ASN A 1 194 ? 19.412 -8.521 -14.542 1.00 49.66 194 ASN A O 1
ATOM 1531 N N . VAL A 1 195 ? 21.389 -7.485 -14.817 1.00 56.53 195 VAL A N 1
ATOM 1532 C CA . VAL A 1 195 ? 21.358 -7.323 -16.292 1.00 56.53 195 VAL A CA 1
ATOM 1533 C C . VAL A 1 195 ? 21.014 -8.623 -17.033 1.00 56.53 195 VAL A C 1
ATOM 1535 O O . VAL A 1 195 ? 20.171 -8.629 -17.928 1.00 56.53 195 VAL A O 1
ATOM 1538 N N . ARG A 1 196 ? 21.590 -9.761 -16.621 1.00 55.81 196 ARG A N 1
ATOM 1539 C CA . ARG A 1 196 ? 21.359 -11.072 -17.261 1.00 55.81 196 ARG A CA 1
ATOM 1540 C C . ARG A 1 196 ? 19.901 -11.520 -17.165 1.00 55.81 196 ARG A C 1
ATOM 1542 O O . ARG A 1 196 ? 19.360 -12.111 -18.098 1.00 55.81 196 ARG A O 1
ATOM 1549 N N . SER A 1 197 ? 19.278 -11.262 -16.025 1.00 58.16 197 SER A N 1
ATOM 1550 C CA . SER A 1 197 ? 17.882 -11.605 -15.780 1.00 58.16 197 SER A CA 1
ATOM 1551 C C . SER A 1 197 ? 16.925 -10.554 -16.367 1.00 58.16 197 SER A C 1
ATOM 1553 O O . SER A 1 197 ? 15.877 -10.913 -16.900 1.00 58.16 197 SER A O 1
ATOM 1555 N N . GLY A 1 198 ? 17.346 -9.288 -16.427 1.00 62.34 198 GLY A N 1
ATOM 1556 C CA . GLY A 1 198 ? 16.644 -8.225 -17.143 1.00 62.34 198 GLY A CA 1
ATOM 1557 C C . GLY A 1 198 ? 16.571 -8.424 -18.657 1.00 62.34 198 GLY A C 1
ATOM 1558 O O . GLY A 1 198 ? 15.506 -8.243 -19.244 1.00 62.34 198 GLY A O 1
ATOM 1559 N N . ALA A 1 199 ? 17.646 -8.908 -19.285 1.00 67.81 199 ALA A N 1
ATOM 1560 C CA . ALA A 1 199 ? 17.651 -9.257 -20.707 1.00 67.81 199 ALA A CA 1
ATOM 1561 C C . ALA A 1 199 ? 16.601 -10.329 -21.053 1.00 67.81 199 ALA A C 1
ATOM 1563 O O . ALA A 1 199 ? 15.988 -10.289 -22.121 1.00 67.81 199 ALA A O 1
ATOM 1564 N N . ALA A 1 200 ? 16.370 -11.294 -20.155 1.00 72.50 200 ALA A N 1
ATOM 1565 C CA . ALA A 1 200 ? 15.333 -12.307 -20.333 1.00 72.50 200 ALA A CA 1
ATOM 1566 C C . ALA A 1 200 ? 13.923 -11.705 -20.211 1.00 72.50 200 ALA A C 1
ATOM 1568 O O . ALA A 1 200 ? 13.074 -11.997 -21.052 1.00 72.50 200 ALA A O 1
ATOM 1569 N N . SER A 1 201 ? 13.693 -10.831 -19.226 1.00 73.44 201 SER A N 1
ATOM 1570 C CA . SER A 1 201 ? 12.411 -10.138 -19.035 1.00 73.44 201 SER A CA 1
ATOM 1571 C C . SER A 1 201 ? 12.056 -9.226 -20.210 1.00 73.44 201 SER A C 1
ATOM 1573 O O . SER A 1 201 ? 10.931 -9.275 -20.700 1.00 73.44 201 SER A O 1
ATOM 1575 N N . ILE A 1 202 ? 13.015 -8.451 -20.722 1.00 78.50 202 ILE A N 1
ATOM 1576 C CA . ILE A 1 202 ? 12.819 -7.600 -21.905 1.00 78.50 202 ILE A CA 1
ATOM 1577 C C . ILE A 1 202 ? 12.469 -8.456 -23.125 1.00 78.50 202 ILE A C 1
ATOM 1579 O O . ILE A 1 202 ? 11.490 -8.185 -23.815 1.00 78.50 202 ILE A O 1
ATOM 1583 N N . ASN A 1 203 ? 13.225 -9.530 -23.370 1.00 80.44 203 ASN A N 1
ATOM 1584 C CA . ASN A 1 203 ? 12.941 -10.432 -24.486 1.00 80.44 203 ASN A CA 1
ATOM 1585 C C . ASN A 1 203 ? 11.564 -11.092 -24.379 1.00 80.44 203 ASN A C 1
ATOM 1587 O O . ASN A 1 203 ? 10.937 -11.330 -25.407 1.00 80.44 203 ASN A O 1
ATOM 1591 N N . PHE A 1 204 ? 1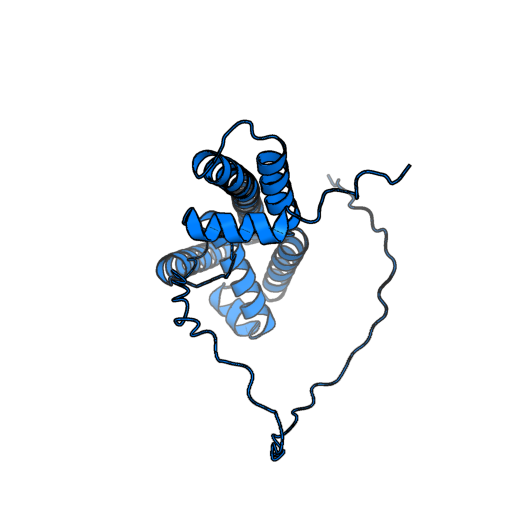1.114 -11.410 -23.167 1.00 80.12 204 PHE A N 1
ATOM 1592 C CA . PHE A 1 204 ? 9.818 -12.037 -22.935 1.00 80.12 204 PHE A CA 1
ATOM 1593 C C . PHE A 1 204 ? 8.655 -11.046 -23.090 1.00 80.12 204 PHE A C 1
ATOM 1595 O O . PHE A 1 204 ? 7.638 -11.396 -23.677 1.00 80.12 204 PHE A O 1
ATOM 1602 N N . HIS A 1 205 ? 8.798 -9.810 -22.603 1.00 82.12 205 HIS A N 1
ATOM 1603 C CA . HIS A 1 205 ? 7.691 -8.848 -22.546 1.00 82.12 205 HIS A CA 1
ATOM 1604 C C . HIS A 1 205 ? 7.637 -7.851 -23.711 1.00 82.12 205 HIS A C 1
ATOM 1606 O O . HIS A 1 205 ? 6.554 -7.368 -24.033 1.00 82.12 205 HIS A O 1
ATOM 1612 N N . CYS A 1 206 ? 8.768 -7.529 -24.345 1.00 84.06 206 CYS A N 1
ATOM 1613 C CA . CYS A 1 206 ? 8.846 -6.442 -25.328 1.00 84.06 206 CYS A CA 1
ATOM 1614 C C . CYS A 1 206 ? 8.897 -6.914 -26.786 1.00 84.06 206 CYS A C 1
ATOM 1616 O O . CYS A 1 206 ? 8.665 -6.117 -27.689 1.00 84.06 206 CYS A O 1
ATOM 1618 N N . ARG A 1 207 ? 9.150 -8.205 -27.048 1.00 68.44 207 ARG A N 1
ATOM 1619 C CA . ARG A 1 207 ? 9.264 -8.735 -28.422 1.00 68.44 207 ARG A CA 1
ATOM 1620 C C . ARG A 1 207 ? 7.946 -8.806 -29.204 1.00 68.44 207 ARG A C 1
ATOM 1622 O O . ARG A 1 207 ? 8.003 -8.747 -30.427 1.00 68.44 207 ARG A O 1
ATOM 1629 N N . ASP A 1 208 ? 6.798 -8.883 -28.531 1.00 55.56 208 ASP A N 1
ATOM 1630 C CA . ASP A 1 208 ? 5.485 -9.093 -29.171 1.00 55.56 208 ASP A CA 1
ATOM 1631 C C . ASP A 1 208 ? 4.693 -7.805 -29.473 1.00 55.56 208 ASP A C 1
ATOM 1633 O O . ASP A 1 208 ? 3.606 -7.871 -30.042 1.00 55.56 208 ASP A O 1
ATOM 1637 N N . ASN A 1 209 ? 5.215 -6.614 -29.155 1.00 47.69 209 ASN A N 1
ATOM 1638 C CA . ASN A 1 209 ? 4.471 -5.357 -29.352 1.00 47.69 209 ASN A CA 1
ATOM 1639 C C . ASN A 1 209 ? 4.667 -4.693 -30.728 1.00 47.69 209 ASN A C 1
ATOM 1641 O O . ASN A 1 209 ? 4.123 -3.614 -30.969 1.00 47.69 209 ASN A O 1
ATOM 1645 N N . ARG A 1 210 ? 5.397 -5.320 -31.660 1.00 45.88 210 ARG A N 1
ATOM 1646 C CA . ARG A 1 210 ? 5.487 -4.836 -33.046 1.00 45.88 210 ARG A CA 1
ATOM 1647 C C . ARG A 1 210 ? 4.372 -5.478 -33.879 1.00 45.88 210 ARG A C 1
ATOM 1649 O O . ARG A 1 210 ? 4.436 -6.689 -34.094 1.00 45.88 210 ARG A O 1
ATOM 1656 N N . PRO A 1 211 ? 3.380 -4.727 -34.402 1.00 42.16 211 PRO A N 1
ATOM 1657 C CA . PRO A 1 211 ? 2.549 -5.273 -35.465 1.00 42.16 211 PRO A CA 1
ATOM 1658 C C . PRO A 1 211 ? 3.474 -5.679 -36.625 1.00 42.16 211 PRO A C 1
ATOM 1660 O O . PRO A 1 211 ? 4.447 -4.964 -36.903 1.00 42.16 211 PRO A O 1
ATOM 1663 N N . PRO A 1 212 ? 3.239 -6.833 -37.274 1.00 41.03 212 PRO A N 1
ATOM 1664 C CA . PRO A 1 212 ? 4.093 -7.286 -38.360 1.00 41.03 212 PRO A CA 1
ATOM 1665 C C . PRO A 1 212 ? 4.169 -6.195 -39.429 1.00 41.03 212 PRO A C 1
ATOM 1667 O O . PRO A 1 212 ? 3.150 -5.634 -39.840 1.00 41.03 212 PRO A O 1
ATOM 1670 N N . ALA A 1 213 ? 5.391 -5.871 -39.854 1.00 43.25 213 ALA A N 1
ATOM 1671 C CA . ALA A 1 213 ? 5.621 -4.932 -40.940 1.00 43.25 213 ALA A CA 1
ATOM 1672 C C . ALA A 1 213 ? 4.870 -5.434 -42.185 1.00 43.25 213 ALA A C 1
ATOM 1674 O O . ALA A 1 213 ? 5.240 -6.459 -42.754 1.00 43.25 213 ALA A O 1
ATOM 1675 N N . GLY A 1 214 ? 3.794 -4.736 -42.564 1.00 46.28 214 GLY A N 1
ATOM 1676 C CA . GLY A 1 214 ? 2.972 -5.084 -43.726 1.00 46.28 214 GLY A CA 1
ATOM 1677 C C . GLY A 1 214 ? 1.458 -5.165 -43.507 1.00 46.28 214 GLY A C 1
ATOM 1678 O O . GLY A 1 214 ? 0.762 -5.484 -44.461 1.00 46.28 214 GLY A O 1
ATOM 1679 N N . ALA A 1 215 ? 0.919 -4.869 -42.320 1.00 42.91 215 ALA A N 1
ATOM 1680 C CA . ALA A 1 215 ? -0.531 -4.711 -42.150 1.00 42.91 215 ALA A CA 1
ATOM 1681 C C . ALA A 1 215 ? -0.975 -3.263 -42.456 1.00 42.91 215 ALA A C 1
ATOM 1683 O O . ALA A 1 215 ? -1.179 -2.462 -41.543 1.00 42.91 215 ALA A O 1
ATOM 1684 N N . GLN A 1 216 ? -1.078 -2.936 -43.747 1.00 36.59 216 GLN A N 1
ATOM 1685 C CA . GLN A 1 216 ? -1.949 -1.884 -44.291 1.00 36.59 216 GLN A CA 1
ATOM 1686 C C . GLN A 1 216 ? -2.856 -2.515 -45.342 1.00 36.59 216 GLN A C 1
ATOM 1688 O O . GL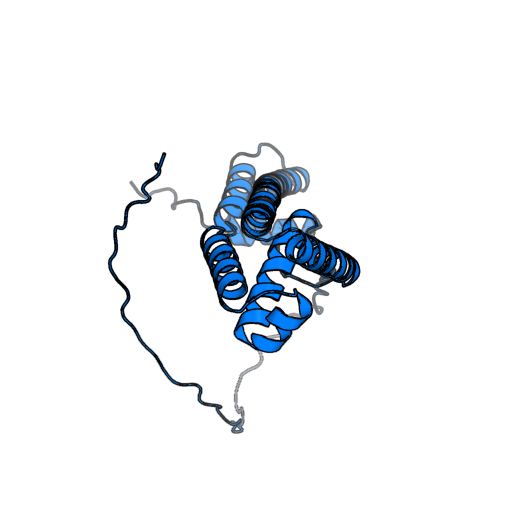N A 1 216 ? -2.329 -3.325 -46.138 1.00 36.59 216 GLN A O 1
#

Secondary structure (DSSP, 8-state):
---------------------PPPP--------------------------B--GGGHHHHHHHHHHHHHHH-HHHHHHHHT--HHHHHHHHHHHHHHHHH----HHHHHHHHHHHHHH----THHHHHHHHHHHHHHHHHHHHHHHHHHHHHHHHHHHHS-HHHHHHHHHHHHHHHHHHHHTT-B------SSHHHHHHHHHHHHTT-S--TT--

Foldseek 3Di:
DDDDDDDDDDDDDDDDDDDDDDDDDDDDDDDDDDDDDDPPPDPPPPPCPFPQPDLLCLLLVLLVVLLVCCVPPVVVSCVQLVHDS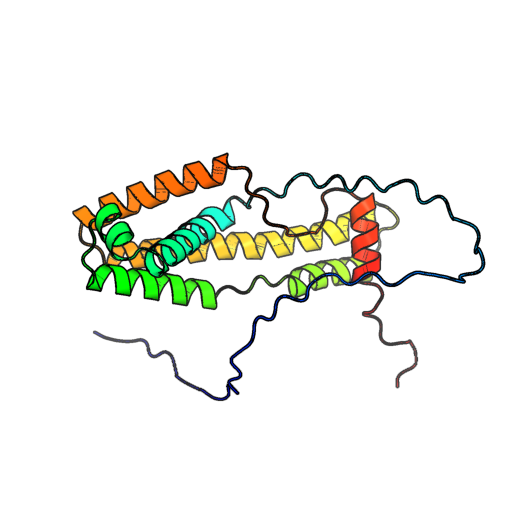VLSVVSNVLSVVLVVPQDQPLVVLLVQLLVQLVPDPDDDLVSLVRSVVSSVVVNVVSSNVSSVSSVVSLVVSLVSDDPSSNVSSVVSSVVSSVCSNPVSHGDDPDDDDDSVSSVVVNVVRNVPPDDPPPDD

Sequence (216 aa):
MSLFKVLLLGLLIPANLTKFALAKNADVSVTGLTSAPALQAEPRELNVIGSTLAPEEIDRAVLNRLMQEIAHQPDRAASVLGLRRETLQDVFISISNARNFINDNEIANLRAMCEAWDNSLLEGDARIEEALEAYKNRRQLTLDFIQKFYRLVVADIESILIEPEQLSFGRYMDDRRRRMASAGNVYSSVIVENVRSGAASINFHCRDNRPPAGAQ

pLDDT: mean 71.53, std 26.22, range [28.03, 97.88]